Protein AF-A0A9E3SS25-F1 (afdb_monomer)

Solvent-accessible surface area (backbone atoms only — not comparable to full-atom values): 16750 Å² total; per-residue (Å²): 121,70,74,63,55,54,56,52,52,52,53,54,56,59,63,70,69,68,72,78,71,75,71,75,82,68,91,53,94,52,56,46,64,50,51,47,46,52,46,54,42,50,55,50,51,35,28,72,71,69,32,76,93,40,72,59,89,85,60,63,82,73,81,54,66,81,46,94,52,38,34,60,40,51,42,52,39,50,55,48,50,38,25,74,76,64,34,82,92,44,72,65,88,89,60,60,68,86,85,60,91,48,52,68,60,33,44,49,29,42,52,26,41,49,51,56,52,40,45,68,70,35,38,46,99,88,67,55,66,55,74,63,96,79,58,65,81,74,66,66,63,47,72,36,56,71,65,58,49,48,49,54,49,47,35,34,69,75,68,69,45,77,86,80,74,56,84,85,44,81,65,41,59,60,53,44,50,54,52,48,54,53,53,51,32,63,74,71,52,53,66,74,50,91,54,30,50,60,53,36,49,48,45,48,54,51,52,52,50,51,37,27,72,76,64,34,82,92,40,72,59,84,89,57,70,80,70,81,54,67,88,42,92,52,36,68,60,45,46,50,53,34,50,52,43,47,38,30,72,74,66,32,83,92,42,74,66,90,88,58,69,94,62,76,55,95,43,50,46,58,24,30,51,38,54,46,61,63,72,108

Foldseek 3Di:
DVVVVVVVVVVVVVVVVPDPPPDPLQLDPDLLVLLQLLLVLLQVLCCLQVNHPDAAPPQPSDNPSPDPCSLVSLLVRLLSVQCSQQNNPDADPLQDRDDDPDSRVSSLSSLLRSVVSQLSRQQDPVGDRDDPPSNPRDQCLSVEHPVLSVLQSCCCPVVVHHFPQDSPDDVSNLVSVQSSVVSVCVSVVVLPPPCLLVLLLVLLVLLQVVCCVQPNHPDAAPPQPSDNDSPDLCSLVSLLVRLQRSCCVRVNDPDADPPQPSDAHNRSNRSSVNSNVRSD

Sequence (280 aa):
MMKRYFLFLLAILFVLTGVVLAAPLQQIDNLGAFTDTLRADLERLADAAVGPQTRPDGWAGNVDIRSATMASDLWFDNELLANAIFGDGVRPPDWFGITSDRAAIIARNVRHDLELSANRVFTGATGAAFRPDDWGGALRRFQCSRTLQNDIRLADGLFNIPIETLESTLNFCQAVQVELEDKISANLNLDFSPDNPEMTLAVRGDLERLADELLGLNTRPPNYIRNTSIDSVTLGGDILLDLETLANQVFGQNIRPANWIGVISNNGYITWRNLRHDLE

Radius of gyration: 25.97 Å; Cα contacts (8 Å, |Δi|>4): 297; chains: 1; bounding box: 64×34×92 Å

Mean predicted aligned error: 10.24 Å

Secondary structure (DSSP, 8-state):
-HHHHHHHHHHHHHHTT---------SSS-HHHHHHHHHHHHHHHHHHHH-TT---TT------TT-TTHHHHHHHHHHHHHHHHH-TT---TT------S-HHHHHHHHHHHHHHHHHHHSB-TTS-B---TT-----GGGGS-HHHHHHHHHHHHHH-------TT-TTHHHHHHHHHHHHHHHHTTGGG-TTHHHHHHHHHHHHHHHHHHHH-TT---TT------TT-TTHHHHHHHHHHHHHHHHH-TT---TT------SSHHHHHHHHHHHH-

pLDDT: mean 87.71, std 13.71, range [39.41, 98.62]

Structure (mmCIF, N/CA/C/O backbone):
data_AF-A0A9E3SS25-F1
#
_entry.id   AF-A0A9E3SS25-F1
#
loop_
_atom_site.group_PDB
_atom_site.id
_atom_site.type_symbol
_atom_site.label_atom_id
_atom_site.label_alt_id
_atom_site.label_comp_id
_atom_site.label_asym_id
_atom_site.label_entity_id
_atom_site.label_seq_id
_atom_site.pdbx_PDB_ins_code
_atom_site.Cartn_x
_atom_site.Cartn_y
_atom_site.Cartn_z
_atom_site.occupancy
_atom_site.B_iso_or_equiv
_atom_site.auth_seq_id
_atom_site.auth_comp_id
_atom_site.auth_asym_id
_atom_site.auth_atom_id
_atom_site.pdbx_PDB_model_num
ATOM 1 N N . MET A 1 1 ? 37.243 -9.557 56.628 1.00 55.69 1 MET A N 1
ATOM 2 C CA . MET A 1 1 ? 36.089 -10.270 56.026 1.00 55.69 1 MET A CA 1
ATOM 3 C C . MET A 1 1 ? 35.115 -9.363 55.262 1.00 55.69 1 MET A C 1
ATOM 5 O O . MET A 1 1 ? 34.626 -9.809 54.238 1.00 55.69 1 MET A O 1
ATOM 9 N N . MET A 1 2 ? 34.884 -8.098 55.648 1.00 54.53 2 MET A N 1
ATOM 10 C CA . MET A 1 2 ? 33.922 -7.196 54.967 1.00 54.53 2 MET A CA 1
ATOM 11 C C . MET A 1 2 ? 34.234 -6.827 53.498 1.00 54.53 2 MET A C 1
ATOM 13 O O . MET A 1 2 ? 33.313 -6.702 52.700 1.00 54.53 2 MET A O 1
ATOM 17 N N . LYS A 1 3 ? 35.509 -6.716 53.091 1.00 53.00 3 LYS A N 1
ATOM 18 C CA . LYS A 1 3 ? 35.874 -6.316 51.710 1.00 53.00 3 LYS A CA 1
ATOM 19 C C . LYS A 1 3 ? 35.468 -7.321 50.618 1.00 53.00 3 LYS A C 1
ATOM 21 O O . LYS A 1 3 ? 35.291 -6.920 49.475 1.00 53.00 3 LYS A O 1
ATOM 26 N N . ARG A 1 4 ? 35.300 -8.608 50.954 1.00 53.97 4 ARG A N 1
ATOM 27 C CA . ARG A 1 4 ? 34.904 -9.646 49.980 1.00 53.97 4 ARG A CA 1
ATOM 28 C C . ARG A 1 4 ? 33.400 -9.645 49.690 1.00 53.97 4 ARG A C 1
ATOM 30 O O . ARG A 1 4 ? 33.015 -9.929 48.566 1.00 53.97 4 ARG A O 1
ATOM 37 N N . TYR A 1 5 ? 32.574 -9.251 50.660 1.00 58.78 5 TYR A N 1
ATOM 38 C CA . TYR A 1 5 ? 31.122 -9.141 50.476 1.00 58.78 5 TYR A CA 1
ATOM 39 C C . TYR A 1 5 ? 30.723 -7.894 49.680 1.00 58.78 5 TYR A C 1
ATOM 41 O O . TYR A 1 5 ? 29.776 -7.946 48.903 1.00 58.78 5 TYR A O 1
ATOM 49 N N . PHE A 1 6 ? 31.485 -6.801 49.803 1.00 64.62 6 PHE A N 1
ATOM 50 C CA . PHE A 1 6 ? 31.229 -5.575 49.041 1.00 64.62 6 PHE A CA 1
ATOM 51 C C . PHE A 1 6 ? 31.456 -5.765 47.532 1.00 64.62 6 PHE A C 1
ATOM 53 O O . PHE A 1 6 ? 30.631 -5.343 46.731 1.00 64.62 6 PHE A O 1
ATOM 60 N N . LEU A 1 7 ? 32.522 -6.474 47.141 1.00 58.22 7 LEU A N 1
ATOM 61 C CA . LEU A 1 7 ? 32.788 -6.810 45.734 1.00 58.22 7 LEU A CA 1
ATOM 62 C C . LEU A 1 7 ? 31.741 -7.769 45.148 1.00 58.22 7 LEU A C 1
ATOM 64 O O . LEU A 1 7 ? 31.383 -7.638 43.982 1.00 58.22 7 LEU A O 1
ATOM 68 N N . PHE A 1 8 ? 31.210 -8.691 45.957 1.00 61.34 8 PHE A N 1
ATOM 69 C CA . PHE A 1 8 ? 30.159 -9.615 45.521 1.00 61.34 8 PHE A CA 1
ATOM 70 C C . PHE A 1 8 ? 28.808 -8.909 45.319 1.00 61.34 8 PHE A C 1
ATOM 72 O O . PHE A 1 8 ? 28.111 -9.180 44.346 1.00 61.34 8 PHE A O 1
ATOM 79 N N . LEU A 1 9 ? 28.462 -7.951 46.188 1.00 59.53 9 LEU A N 1
ATOM 80 C CA . LEU A 1 9 ? 27.260 -7.121 46.035 1.00 59.53 9 LEU A CA 1
ATOM 81 C C . LEU A 1 9 ? 27.341 -6.189 44.817 1.00 59.53 9 LEU A C 1
ATOM 83 O O . LEU A 1 9 ? 26.343 -6.014 44.125 1.00 59.53 9 LEU A O 1
ATOM 87 N N . LEU A 1 10 ? 28.523 -5.643 44.511 1.00 58.22 10 LEU A N 1
ATOM 88 C CA . LEU A 1 10 ? 28.732 -4.789 43.335 1.00 58.22 10 LEU A CA 1
ATOM 89 C C . LEU A 1 10 ? 28.658 -5.585 42.021 1.00 58.22 10 LEU A C 1
ATOM 91 O O . LEU A 1 10 ? 28.109 -5.093 41.040 1.00 58.22 10 LEU A O 1
ATOM 95 N N . ALA A 1 11 ? 29.134 -6.835 42.022 1.00 59.44 11 ALA A N 1
ATOM 96 C CA . ALA A 1 11 ? 28.998 -7.743 40.883 1.00 59.44 11 ALA A CA 1
ATOM 97 C C . ALA A 1 11 ? 27.533 -8.146 40.631 1.00 59.44 11 ALA A C 1
ATOM 99 O O . ALA A 1 11 ? 27.100 -8.171 39.485 1.00 59.44 11 ALA A O 1
ATOM 100 N N . ILE A 1 12 ? 26.738 -8.388 41.682 1.00 59.09 12 ILE A N 1
ATOM 101 C CA . ILE A 1 12 ? 25.299 -8.680 41.542 1.00 59.09 12 ILE A CA 1
ATOM 102 C C . ILE A 1 12 ? 24.525 -7.440 41.061 1.00 59.09 12 ILE A C 1
ATOM 104 O O . ILE A 1 12 ? 23.629 -7.568 40.229 1.00 59.09 12 ILE A O 1
ATOM 108 N N . LEU A 1 13 ? 24.908 -6.236 41.503 1.00 54.44 13 LEU A N 1
ATOM 109 C CA . LEU A 1 13 ? 24.298 -4.987 41.033 1.00 54.44 13 LEU A CA 1
ATOM 110 C C . LEU A 1 13 ? 24.601 -4.707 39.546 1.00 54.44 13 LEU A C 1
ATOM 112 O O . LEU A 1 13 ? 23.736 -4.193 38.847 1.00 54.44 13 LEU A O 1
ATOM 116 N N . PHE A 1 14 ? 25.783 -5.095 39.047 1.00 54.03 14 PHE A N 1
ATOM 117 C CA . PHE A 1 14 ? 26.145 -4.988 37.624 1.00 54.03 14 PHE A CA 1
ATOM 118 C C . PHE A 1 14 ? 25.515 -6.069 36.733 1.00 54.03 14 PHE A C 1
ATOM 120 O O . PHE A 1 14 ? 25.343 -5.850 35.538 1.00 54.03 14 PHE A O 1
ATOM 127 N N . VAL A 1 15 ? 25.140 -7.225 37.289 1.00 53.69 15 VAL A N 1
ATOM 128 C CA . VAL A 1 15 ? 24.399 -8.261 36.543 1.00 53.69 15 VAL A CA 1
ATOM 129 C C . VAL A 1 15 ? 22.905 -7.914 36.443 1.00 53.69 15 VAL A C 1
ATOM 131 O O . VAL A 1 15 ? 22.248 -8.301 35.480 1.00 53.69 15 VAL A O 1
ATOM 134 N N . LEU A 1 16 ? 22.368 -7.113 37.372 1.00 48.12 16 LEU A N 1
ATOM 135 C CA . LEU A 1 16 ? 20.972 -6.653 37.350 1.00 48.12 16 LEU A CA 1
ATOM 136 C C . LEU A 1 16 ? 20.713 -5.430 36.448 1.00 48.12 16 LEU A C 1
ATOM 138 O O . LEU A 1 16 ? 19.556 -5.124 36.177 1.00 48.12 16 LEU A O 1
ATOM 142 N N . THR A 1 17 ? 21.747 -4.750 35.944 1.00 48.66 17 THR A N 1
ATOM 143 C CA . THR A 1 17 ? 21.606 -3.621 34.998 1.00 48.66 17 THR A CA 1
ATOM 144 C C . THR A 1 17 ? 21.693 -4.033 33.523 1.00 48.66 17 THR A C 1
ATOM 146 O O . THR A 1 17 ? 21.589 -3.184 32.641 1.00 48.66 17 THR A O 1
ATOM 149 N N . GLY A 1 18 ? 21.864 -5.326 33.233 1.00 46.66 18 GLY A N 1
ATOM 150 C CA . GLY A 1 18 ? 22.215 -5.831 31.902 1.00 46.66 18 GLY A CA 1
ATOM 151 C C . GLY A 1 18 ? 21.080 -6.412 31.059 1.00 46.66 18 GLY A C 1
ATOM 152 O O . GLY A 1 18 ? 21.371 -7.091 30.080 1.00 46.66 18 GLY A O 1
ATOM 153 N N . VAL A 1 19 ? 19.809 -6.188 31.404 1.00 42.97 19 VAL A N 1
ATOM 154 C CA . VAL A 1 19 ? 18.694 -6.572 30.524 1.00 42.97 19 VAL A CA 1
ATOM 155 C C . VAL A 1 19 ? 17.834 -5.350 30.232 1.00 42.97 19 VAL A C 1
ATOM 157 O O . VAL A 1 19 ? 16.700 -5.226 30.685 1.00 42.97 19 VAL A O 1
ATOM 160 N N . VAL A 1 20 ? 18.377 -4.433 29.430 1.00 39.41 20 VAL A N 1
ATOM 161 C CA . VAL A 1 20 ? 17.520 -3.621 28.563 1.00 39.41 20 VAL A CA 1
ATOM 162 C C . VAL A 1 20 ? 16.956 -4.608 27.545 1.00 39.41 20 VAL A C 1
ATOM 164 O O . VAL A 1 20 ? 17.557 -4.852 26.502 1.00 39.41 20 VAL A O 1
ATOM 167 N N . LEU A 1 21 ? 15.839 -5.261 27.883 1.00 40.31 21 LEU A N 1
ATOM 168 C CA . LEU A 1 21 ? 14.988 -5.851 26.858 1.00 40.31 21 LEU A CA 1
ATOM 169 C C . LEU A 1 21 ? 14.632 -4.674 25.959 1.00 40.31 21 LEU A C 1
ATOM 171 O O . LEU A 1 21 ? 13.907 -3.780 26.398 1.00 40.31 21 LEU A O 1
ATOM 175 N N . ALA A 1 22 ? 15.216 -4.622 24.761 1.00 41.25 22 ALA A N 1
ATOM 176 C CA . ALA A 1 22 ? 14.786 -3.686 23.740 1.00 41.25 22 ALA A CA 1
ATOM 177 C C . ALA A 1 22 ? 13.262 -3.794 23.692 1.00 41.25 22 ALA A C 1
ATOM 179 O O . ALA A 1 22 ? 12.727 -4.882 23.446 1.00 41.25 22 ALA A O 1
ATOM 180 N N . ALA A 1 23 ? 12.572 -2.710 24.059 1.00 43.00 23 ALA A N 1
ATOM 181 C CA . ALA A 1 23 ? 11.125 -2.686 23.994 1.00 43.00 23 ALA A CA 1
ATOM 182 C C . ALA A 1 23 ? 10.746 -3.143 22.579 1.00 43.00 23 ALA A C 1
ATOM 184 O O . ALA A 1 23 ? 11.407 -2.721 21.621 1.00 43.00 23 ALA A O 1
ATOM 185 N N . PRO A 1 24 ? 9.763 -4.048 22.430 1.00 53.06 24 PRO A N 1
ATOM 186 C CA . PRO A 1 24 ? 9.367 -4.495 21.111 1.00 53.06 24 PRO A CA 1
ATOM 187 C C . PRO A 1 24 ? 9.062 -3.252 20.289 1.00 53.06 24 PRO A C 1
ATOM 189 O O . PRO A 1 24 ? 8.337 -2.373 20.751 1.00 53.06 24 PRO A O 1
ATOM 192 N N . LEU A 1 25 ? 9.668 -3.180 19.109 1.00 52.72 25 LEU A N 1
ATOM 193 C CA . LEU A 1 25 ? 9.533 -2.087 18.163 1.00 52.72 25 LEU A CA 1
ATOM 194 C C . LEU A 1 25 ? 8.040 -1.775 17.931 1.00 52.72 25 LEU A C 1
ATOM 196 O O . LEU A 1 25 ? 7.389 -2.386 17.084 1.00 52.72 25 LEU A O 1
ATOM 200 N N . GLN A 1 26 ? 7.474 -0.830 18.693 1.00 58.78 26 GLN A N 1
ATOM 201 C CA . GLN A 1 26 ? 6.069 -0.436 18.578 1.00 58.78 26 GLN A CA 1
ATOM 202 C C . GLN A 1 26 ? 5.869 0.242 17.225 1.00 58.78 26 GLN A C 1
ATOM 204 O O . GLN A 1 26 ? 6.629 1.129 16.855 1.00 58.78 26 GLN A O 1
ATOM 209 N N . GLN A 1 27 ? 4.904 -0.237 16.443 1.00 63.91 27 GLN A N 1
ATOM 210 C CA . GLN A 1 27 ? 4.586 0.321 15.122 1.00 63.91 27 GLN A CA 1
ATOM 211 C C . GLN A 1 27 ? 3.614 1.508 15.203 1.00 63.91 27 GLN A C 1
ATOM 213 O O . GLN A 1 27 ? 3.460 2.267 14.246 1.00 63.91 27 GLN A O 1
ATOM 218 N N . ILE A 1 28 ? 2.955 1.642 16.353 1.00 77.38 28 ILE A N 1
ATOM 219 C CA . ILE A 1 28 ? 2.005 2.692 16.692 1.00 77.38 28 ILE A CA 1
ATOM 220 C C . ILE A 1 28 ? 2.462 3.263 18.035 1.00 77.38 28 ILE A C 1
ATOM 222 O O . ILE A 1 28 ? 2.453 2.539 19.031 1.00 77.38 28 ILE A O 1
ATOM 226 N N . ASP A 1 29 ? 2.856 4.535 18.048 1.00 77.56 29 ASP A N 1
ATOM 227 C CA . ASP A 1 29 ? 3.454 5.183 19.226 1.00 77.56 29 ASP A CA 1
ATOM 228 C C . ASP A 1 29 ? 2.448 5.340 20.374 1.00 77.56 29 ASP A C 1
ATOM 230 O O . ASP A 1 29 ? 2.774 5.142 21.541 1.00 77.56 29 ASP A O 1
ATOM 234 N N . ASN A 1 30 ? 1.191 5.650 20.041 1.00 89.06 30 ASN A N 1
ATOM 235 C CA . ASN A 1 30 ? 0.088 5.724 20.993 1.00 89.06 30 ASN A CA 1
ATOM 236 C C . ASN A 1 30 ? -1.079 4.864 20.503 1.00 89.06 30 ASN A C 1
ATOM 238 O O . ASN A 1 30 ? -1.954 5.335 19.776 1.00 89.06 30 ASN A O 1
ATOM 242 N N . LEU A 1 31 ? -1.077 3.588 20.905 1.00 90.56 31 LEU A N 1
ATOM 243 C CA . LEU A 1 31 ? -2.102 2.632 20.485 1.00 90.56 31 LEU A CA 1
ATOM 244 C C . LEU A 1 31 ? -3.515 3.090 20.859 1.00 90.56 31 LEU A C 1
ATOM 246 O O . LEU A 1 31 ? -4.410 2.950 20.039 1.00 90.56 31 LEU A O 1
ATOM 250 N N . GLY A 1 32 ? -3.705 3.667 22.050 1.00 92.38 32 GLY A N 1
ATOM 251 C CA . GLY A 1 32 ? -5.025 4.099 22.513 1.00 92.38 32 GLY A CA 1
ATOM 252 C C . GLY A 1 32 ? -5.608 5.220 21.655 1.00 92.38 32 GLY A C 1
ATOM 253 O O . GLY A 1 32 ? -6.741 5.107 21.198 1.00 92.38 32 GLY A O 1
ATOM 254 N N . ALA A 1 33 ? -4.819 6.263 21.374 1.00 92.00 33 ALA A N 1
ATOM 255 C CA . ALA A 1 33 ? -5.247 7.345 20.483 1.00 92.00 33 ALA A CA 1
ATOM 256 C C . ALA A 1 33 ? -5.476 6.844 19.048 1.00 92.00 33 ALA A C 1
ATOM 258 O O . ALA A 1 33 ? -6.423 7.255 18.388 1.00 92.00 33 ALA A O 1
ATOM 259 N N . PHE A 1 34 ? -4.639 5.917 18.576 1.00 94.31 34 PHE A N 1
ATOM 260 C CA . PHE A 1 34 ? -4.805 5.324 17.253 1.00 94.31 34 PHE A CA 1
ATOM 261 C C . PHE A 1 34 ? -6.097 4.506 17.140 1.00 94.31 34 PHE A C 1
ATOM 263 O O . PHE A 1 34 ? -6.817 4.647 16.156 1.00 94.31 34 PHE A O 1
ATOM 270 N N . THR A 1 35 ? -6.417 3.666 18.132 1.00 95.44 35 THR A N 1
ATOM 271 C CA . THR A 1 35 ? -7.658 2.877 18.117 1.00 95.44 35 THR A CA 1
ATOM 272 C C . THR A 1 35 ? -8.900 3.738 18.323 1.00 95.44 35 THR A C 1
ATOM 274 O O . THR A 1 35 ? -9.949 3.382 17.799 1.00 95.44 35 THR A O 1
ATOM 277 N N . ASP A 1 36 ? -8.790 4.863 19.036 1.00 95.44 36 ASP A N 1
ATOM 278 C CA . ASP A 1 36 ? -9.873 5.846 19.180 1.00 95.44 36 ASP A CA 1
ATOM 279 C C . ASP A 1 36 ? -10.232 6.494 17.835 1.00 95.44 36 ASP A C 1
ATOM 281 O O . ASP A 1 36 ? -11.371 6.398 17.378 1.00 95.44 36 ASP A O 1
ATOM 285 N N . THR A 1 37 ? -9.236 7.044 17.127 1.00 95.75 37 THR A N 1
ATOM 286 C CA . THR A 1 37 ? -9.433 7.592 15.775 1.00 95.75 37 THR A CA 1
ATOM 287 C C . THR A 1 37 ? -9.960 6.529 14.813 1.00 95.75 37 THR A C 1
ATOM 289 O O . THR A 1 37 ? -10.886 6.781 14.045 1.00 95.75 37 THR A O 1
ATOM 292 N N . LEU A 1 38 ? -9.408 5.313 14.878 1.00 96.69 38 LEU A N 1
ATOM 293 C CA . LEU A 1 38 ? -9.838 4.202 14.035 1.00 96.69 38 LEU A CA 1
ATOM 294 C C . LEU A 1 38 ? -11.298 3.805 14.297 1.00 96.69 38 LEU A C 1
ATOM 296 O O . LEU A 1 38 ? -12.027 3.520 13.350 1.00 96.69 38 LEU A O 1
ATOM 300 N N . ARG A 1 39 ? -11.739 3.818 15.561 1.00 97.81 39 ARG A N 1
ATOM 301 C CA . ARG A 1 39 ? -13.141 3.593 15.925 1.00 97.81 39 ARG A CA 1
ATOM 302 C C . ARG A 1 39 ? -14.031 4.688 15.353 1.00 97.81 39 ARG A C 1
ATOM 304 O O . ARG A 1 39 ? -15.033 4.365 14.727 1.00 97.81 39 ARG A O 1
ATOM 311 N N . ALA A 1 40 ? -13.664 5.956 15.521 1.00 97.50 40 ALA A N 1
ATOM 312 C CA . ALA A 1 40 ? -14.444 7.071 14.989 1.00 97.50 40 ALA A CA 1
ATOM 313 C C . ALA A 1 40 ? -14.622 6.979 13.461 1.00 97.50 40 ALA A C 1
ATOM 315 O O . ALA A 1 40 ? -15.734 7.138 12.955 1.00 97.50 40 ALA A O 1
ATOM 316 N N . ASP A 1 41 ? -13.556 6.651 12.731 1.00 97.94 41 ASP A N 1
ATOM 317 C CA . ASP A 1 41 ? -13.617 6.450 11.281 1.00 97.94 41 ASP A CA 1
ATOM 318 C C . ASP A 1 41 ? -14.467 5.230 10.893 1.00 97.94 41 ASP A C 1
ATOM 320 O O . ASP A 1 41 ? -15.233 5.295 9.932 1.00 97.94 41 ASP A O 1
ATOM 324 N N . LEU A 1 42 ? -14.377 4.127 11.646 1.00 97.94 42 LEU A N 1
ATOM 325 C CA . LEU A 1 42 ? -15.177 2.924 11.408 1.00 97.94 42 LEU A CA 1
ATOM 326 C C . LEU A 1 42 ? -16.677 3.201 11.580 1.00 97.94 42 LEU A C 1
ATOM 328 O O . LEU A 1 42 ? -17.475 2.808 10.731 1.00 97.94 42 LEU A O 1
ATOM 332 N N . GLU A 1 43 ? -17.057 3.921 12.638 1.00 97.62 43 GLU A N 1
ATOM 333 C CA . GLU A 1 43 ? -18.448 4.316 12.885 1.00 97.62 43 GLU A CA 1
ATOM 334 C C . GLU A 1 43 ? -18.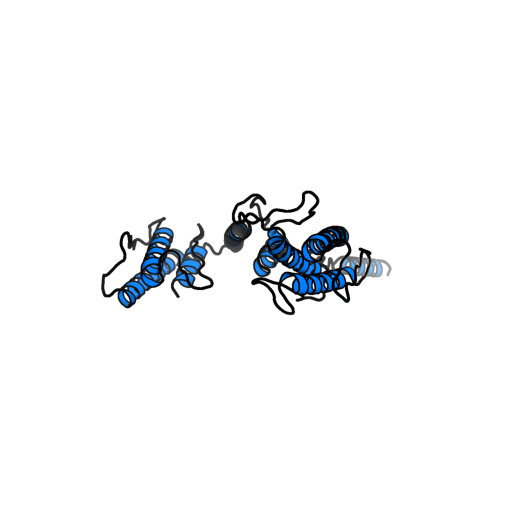987 5.228 11.772 1.00 97.62 43 GLU A C 1
ATOM 336 O O . GLU A 1 43 ? -20.123 5.062 11.328 1.00 97.62 43 GLU A O 1
ATOM 341 N N . ARG A 1 44 ? -18.163 6.147 11.255 1.00 96.25 44 ARG A N 1
ATOM 342 C CA . ARG A 1 44 ? -18.552 7.018 10.135 1.00 96.25 44 ARG A CA 1
ATOM 343 C C . ARG A 1 44 ? -18.683 6.279 8.823 1.00 96.25 44 ARG A C 1
ATOM 345 O O . ARG A 1 44 ? -19.607 6.548 8.057 1.00 96.25 44 ARG A O 1
ATOM 352 N N . LEU A 1 45 ? -17.766 5.355 8.548 1.00 97.06 45 LEU A N 1
ATOM 353 C CA . LEU A 1 45 ? -17.886 4.518 7.367 1.00 97.06 45 LEU A CA 1
ATOM 354 C C . LEU A 1 45 ? -19.146 3.653 7.453 1.00 97.06 45 LEU A C 1
ATOM 356 O O . LEU A 1 45 ? -19.841 3.511 6.451 1.00 97.06 45 LEU A O 1
ATOM 360 N N . ALA A 1 46 ? -19.474 3.132 8.639 1.00 97.88 46 ALA A N 1
ATOM 361 C CA . ALA A 1 46 ? -20.717 2.407 8.865 1.00 97.88 46 ALA A CA 1
ATOM 362 C C . ALA A 1 46 ? -21.945 3.292 8.600 1.00 97.88 46 ALA A C 1
ATOM 364 O O . ALA A 1 46 ? -22.819 2.892 7.833 1.00 97.88 46 ALA A O 1
ATOM 365 N N . ASP A 1 47 ? -21.980 4.517 9.134 1.00 97.00 47 ASP A N 1
ATOM 366 C CA . ASP A 1 47 ? -23.074 5.462 8.872 1.00 97.00 47 ASP A CA 1
ATOM 367 C C . ASP A 1 47 ? -23.247 5.756 7.372 1.00 97.00 47 ASP A C 1
ATOM 369 O O . ASP A 1 47 ? -24.375 5.841 6.881 1.00 97.00 47 ASP A O 1
ATOM 373 N N . ALA A 1 48 ? -22.143 5.872 6.631 1.00 95.50 48 ALA A N 1
ATOM 374 C CA . ALA A 1 48 ? -22.168 6.095 5.189 1.00 95.50 48 ALA A CA 1
ATOM 375 C C . ALA A 1 48 ? -22.586 4.852 4.383 1.00 95.50 48 ALA A C 1
ATOM 377 O O . ALA A 1 48 ? -23.262 4.985 3.364 1.00 95.50 48 ALA A O 1
ATOM 378 N N . ALA A 1 49 ? -22.179 3.655 4.811 1.00 96.00 49 ALA A N 1
ATOM 379 C CA . ALA A 1 49 ? -22.378 2.417 4.062 1.00 96.00 49 ALA A CA 1
ATOM 380 C C . ALA A 1 49 ? -23.743 1.763 4.309 1.00 96.00 49 ALA A C 1
ATOM 382 O O . ALA A 1 49 ? -24.381 1.302 3.365 1.00 96.00 49 ALA A O 1
ATOM 383 N N . VAL A 1 50 ? -24.184 1.700 5.569 1.00 97.25 50 VAL A N 1
ATOM 384 C CA . VAL A 1 50 ? -25.412 0.989 5.975 1.00 97.25 50 VAL A CA 1
ATOM 385 C C . VAL A 1 50 ? -26.477 1.906 6.576 1.00 97.25 50 VAL A C 1
ATOM 387 O O . VAL A 1 50 ? -27.592 1.462 6.841 1.00 97.25 50 VAL A O 1
ATOM 390 N N . GLY A 1 51 ? -26.164 3.191 6.736 1.00 96.88 51 GLY A N 1
ATOM 391 C CA . GLY A 1 51 ? -27.083 4.222 7.198 1.00 96.88 51 GLY A CA 1
ATOM 392 C C . GLY A 1 51 ? -26.798 4.694 8.629 1.00 96.88 51 GLY A C 1
ATOM 393 O O . GLY A 1 51 ? -26.216 3.956 9.432 1.00 96.88 51 GLY A O 1
ATOM 394 N N . PRO A 1 52 ? -27.232 5.919 8.984 1.00 96.00 52 PRO A N 1
ATOM 395 C CA . PRO A 1 52 ? -26.952 6.507 10.289 1.00 96.00 52 PRO A CA 1
ATOM 396 C C . PRO A 1 52 ? -27.457 5.631 11.432 1.00 96.00 52 PRO A C 1
ATOM 398 O O . PRO A 1 52 ? -28.605 5.182 11.409 1.00 96.00 52 PRO A O 1
ATOM 401 N N . GLN A 1 53 ? -26.602 5.403 12.432 1.00 91.12 53 GLN A N 1
ATOM 402 C CA . GLN A 1 53 ? -26.912 4.598 13.625 1.00 91.12 53 GLN A CA 1
ATOM 403 C C . GLN A 1 53 ? -27.377 3.162 13.328 1.00 91.12 53 GLN A C 1
ATOM 405 O O . GLN A 1 53 ? -27.891 2.478 14.212 1.00 91.12 53 GLN A O 1
ATOM 410 N N . THR A 1 54 ? -27.194 2.693 12.096 1.00 96.00 54 THR A N 1
ATOM 411 C CA . THR A 1 54 ? -27.475 1.317 11.702 1.00 96.00 54 THR A CA 1
ATOM 412 C C . THR A 1 54 ? -26.164 0.557 11.725 1.00 96.00 54 THR A C 1
ATOM 414 O O . THR A 1 54 ? -25.162 1.025 11.188 1.00 96.00 54 THR A O 1
ATOM 417 N N . ARG A 1 55 ? -26.136 -0.599 12.384 1.00 97.62 55 ARG A N 1
ATOM 418 C CA . ARG A 1 55 ? -24.943 -1.442 12.465 1.00 97.62 55 ARG A CA 1
ATOM 419 C C . ARG A 1 55 ? -25.288 -2.867 12.053 1.00 97.62 55 ARG A C 1
ATOM 421 O O . ARG A 1 55 ? -26.416 -3.292 12.303 1.00 97.62 55 ARG A O 1
ATOM 428 N N . PRO A 1 56 ? -24.350 -3.588 11.420 1.00 97.38 56 PRO A N 1
ATOM 429 C CA . PRO A 1 56 ? -24.510 -5.014 11.178 1.00 97.38 56 PRO A CA 1
ATOM 430 C C . PRO A 1 56 ? -24.804 -5.794 12.466 1.00 97.38 56 PRO A C 1
ATOM 432 O O . PRO A 1 56 ? -24.352 -5.422 13.552 1.00 97.38 56 PRO A O 1
ATOM 435 N N . ASP A 1 57 ? -25.520 -6.907 12.336 1.00 96.69 57 ASP A N 1
ATOM 436 C CA . ASP A 1 57 ? -25.797 -7.796 13.463 1.00 96.69 57 ASP A CA 1
ATOM 437 C C . ASP A 1 57 ? -24.494 -8.292 14.106 1.00 96.69 57 ASP A C 1
ATOM 439 O O . ASP A 1 57 ? -23.562 -8.722 13.427 1.00 96.69 57 ASP A O 1
ATOM 443 N N . GLY A 1 58 ? -24.441 -8.249 15.439 1.00 96.38 58 GLY A N 1
ATOM 444 C CA . GLY A 1 58 ? -23.261 -8.651 16.207 1.00 96.38 58 GLY A CA 1
ATOM 445 C C . GLY A 1 58 ? -22.213 -7.555 16.408 1.00 96.38 58 GLY A C 1
ATOM 446 O O . GLY A 1 58 ? -21.196 -7.843 17.031 1.00 96.38 58 GLY A O 1
ATOM 447 N N . TRP A 1 59 ? -22.454 -6.321 15.947 1.00 98.12 59 TRP A N 1
ATOM 448 C CA . TRP A 1 59 ? -21.557 -5.183 16.185 1.00 98.12 59 TRP A CA 1
ATOM 449 C C . TRP A 1 59 ? -21.205 -5.027 17.667 1.00 98.12 59 TRP A C 1
ATOM 451 O O . TRP A 1 59 ? -22.085 -4.844 18.512 1.00 98.12 59 TRP A O 1
ATOM 461 N N . ALA A 1 60 ? -19.914 -5.076 17.981 1.00 97.75 60 ALA A N 1
ATOM 462 C CA . ALA A 1 60 ? -19.408 -4.937 19.336 1.00 97.75 60 ALA A CA 1
ATOM 463 C C . ALA A 1 60 ? -19.499 -3.483 19.814 1.00 97.75 60 ALA A C 1
ATOM 465 O O . ALA A 1 60 ? -19.878 -3.235 20.959 1.00 97.75 60 ALA A O 1
ATOM 466 N N . GLY A 1 61 ? -19.154 -2.517 18.951 1.00 96.19 61 GLY A N 1
ATOM 467 C CA . GLY A 1 61 ? -19.271 -1.087 19.263 1.00 96.19 61 GLY A CA 1
ATOM 468 C C . GLY A 1 61 ? -18.417 -0.651 20.455 1.00 96.19 61 GLY A C 1
ATOM 469 O O . GLY A 1 61 ? -18.800 0.245 21.208 1.00 96.19 61 GLY A O 1
ATOM 470 N N . ASN A 1 62 ? -17.276 -1.310 20.667 1.00 96.94 62 ASN A N 1
ATOM 471 C CA . ASN A 1 62 ? -16.404 -1.013 21.795 1.00 96.94 62 ASN A CA 1
ATOM 472 C C . ASN A 1 62 ? -15.730 0.361 21.622 1.00 96.94 62 ASN A C 1
ATOM 474 O O . ASN A 1 62 ? -15.020 0.602 20.641 1.00 96.94 62 ASN A O 1
ATOM 478 N N . VAL A 1 63 ? -15.954 1.241 22.600 1.00 95.56 63 VAL A N 1
ATOM 479 C CA . VAL A 1 63 ? -15.404 2.605 22.682 1.00 95.56 63 VAL A CA 1
ATOM 480 C C . VAL A 1 63 ? -14.443 2.792 23.863 1.00 95.56 63 VAL A C 1
ATOM 482 O O . VAL A 1 63 ? -13.912 3.882 24.063 1.00 95.56 63 VAL A O 1
ATOM 485 N N . ASP A 1 64 ? -14.206 1.754 24.671 1.00 95.88 64 ASP A N 1
ATOM 486 C CA . ASP A 1 64 ? -13.242 1.816 25.769 1.00 95.88 64 ASP A CA 1
ATOM 487 C C . ASP A 1 64 ? -11.831 1.514 25.253 1.00 95.88 64 ASP A C 1
ATOM 489 O O . ASP A 1 64 ? -11.427 0.358 25.107 1.00 95.88 64 ASP A O 1
ATOM 493 N N . ILE A 1 65 ? -11.041 2.571 25.046 1.00 91.88 65 ILE A N 1
ATOM 494 C CA . ILE A 1 65 ? -9.640 2.484 24.602 1.00 91.88 65 ILE A CA 1
ATOM 495 C C . ILE A 1 65 ? -8.733 1.693 25.560 1.00 91.88 65 ILE A C 1
ATOM 497 O O . ILE A 1 65 ? -7.606 1.354 25.198 1.00 91.88 65 ILE A O 1
ATOM 501 N N . ARG A 1 66 ? -9.180 1.431 26.797 1.00 92.25 66 ARG A N 1
ATOM 502 C CA . ARG A 1 66 ? -8.452 0.626 27.789 1.00 92.25 66 ARG A CA 1
ATOM 503 C C . ARG A 1 66 ? -8.897 -0.832 27.805 1.00 92.25 66 ARG A C 1
ATOM 505 O O . ARG A 1 66 ? -8.279 -1.631 28.511 1.00 92.25 66 ARG A O 1
ATOM 512 N N . SER A 1 67 ? -9.937 -1.187 27.053 1.00 94.62 67 SER A N 1
ATOM 513 C CA . SER A 1 67 ? -10.408 -2.562 26.972 1.00 94.62 67 SER A CA 1
ATOM 514 C C . SER A 1 67 ? -9.339 -3.461 26.355 1.00 94.62 67 SER A C 1
ATOM 516 O O . SER A 1 67 ? -8.767 -3.162 25.304 1.00 94.62 67 SER A O 1
ATOM 518 N N . ALA A 1 68 ? -9.121 -4.621 26.977 1.00 92.06 68 ALA A N 1
ATOM 519 C CA . ALA A 1 68 ? -8.232 -5.652 26.449 1.00 92.06 68 ALA A CA 1
ATOM 520 C C . ALA A 1 68 ? -8.691 -6.185 25.078 1.00 92.06 68 ALA A C 1
ATOM 522 O O . ALA A 1 68 ? -7.870 -6.705 24.325 1.00 92.06 68 ALA A O 1
ATOM 523 N N . THR A 1 69 ? -9.978 -6.039 24.746 1.00 95.25 69 THR A N 1
ATOM 524 C CA . THR A 1 69 ? -10.574 -6.499 23.484 1.00 95.25 69 THR A CA 1
ATOM 525 C C . THR A 1 69 ? -10.705 -5.394 22.437 1.00 95.25 69 THR A C 1
ATOM 527 O O . THR A 1 69 ? -11.136 -5.676 21.327 1.00 95.25 69 THR A O 1
ATOM 530 N N . MET A 1 70 ? -10.293 -4.150 22.719 1.00 95.75 70 MET A N 1
ATOM 531 C CA . MET A 1 70 ? -10.518 -3.009 21.813 1.00 95.75 70 MET A CA 1
ATOM 532 C C . MET A 1 70 ? -10.067 -3.286 20.368 1.00 95.75 70 MET A C 1
ATOM 534 O O . MET A 1 70 ? -10.803 -3.033 19.417 1.00 95.75 70 MET A O 1
ATOM 538 N N . ALA A 1 71 ? -8.870 -3.853 20.189 1.00 94.81 71 ALA A N 1
ATOM 539 C CA . ALA A 1 71 ? -8.346 -4.160 18.860 1.00 94.81 71 ALA A CA 1
ATOM 540 C C . ALA A 1 71 ? -9.077 -5.332 18.178 1.00 94.81 71 ALA A C 1
ATOM 542 O O . ALA A 1 71 ? -9.317 -5.270 16.974 1.00 94.81 71 ALA A O 1
ATOM 543 N N . SER A 1 72 ? -9.437 -6.387 18.919 1.00 95.88 72 SER A N 1
ATOM 544 C CA . SER A 1 72 ? -10.187 -7.519 18.356 1.00 95.88 72 SER A CA 1
ATOM 545 C C . SER A 1 72 ? -11.612 -7.125 17.982 1.00 95.88 72 SER A C 1
ATOM 547 O O . SER A 1 72 ? -12.091 -7.545 16.935 1.00 95.88 72 SER A O 1
ATOM 549 N N . ASP A 1 73 ? -12.253 -6.279 18.788 1.00 97.75 73 ASP A N 1
ATOM 550 C CA . ASP A 1 73 ? -13.606 -5.777 18.540 1.00 97.75 73 ASP A CA 1
ATOM 551 C C . ASP A 1 73 ? -13.617 -4.844 17.322 1.00 97.75 73 ASP A C 1
ATOM 553 O O . ASP A 1 73 ? -14.500 -4.941 16.480 1.00 97.75 73 ASP A O 1
ATOM 557 N N . LEU A 1 74 ? -12.594 -3.989 17.170 1.00 97.50 74 LEU A N 1
ATOM 558 C CA . LEU A 1 74 ? -12.385 -3.188 15.957 1.00 97.50 74 LEU A CA 1
ATOM 559 C C . LEU A 1 74 ? -12.241 -4.050 14.704 1.00 97.50 74 LEU A C 1
ATOM 561 O O . LEU A 1 74 ? -12.830 -3.735 13.674 1.00 97.50 74 LEU A O 1
ATOM 565 N N . TRP A 1 75 ? -11.449 -5.121 14.777 1.00 97.88 75 TRP A N 1
ATOM 566 C CA . TRP A 1 75 ? -11.311 -6.043 13.654 1.00 97.88 75 TRP A CA 1
ATOM 567 C C . TRP A 1 75 ? -12.633 -6.731 13.326 1.00 97.88 75 TRP A C 1
ATOM 569 O O . TRP A 1 75 ? -13.026 -6.753 12.164 1.00 97.88 75 TRP A O 1
ATOM 579 N N . PHE A 1 76 ? -13.327 -7.245 14.338 1.00 97.94 76 PHE A N 1
ATOM 580 C CA . PHE A 1 76 ? -14.593 -7.937 14.150 1.00 97.94 76 PHE A CA 1
ATOM 581 C C . PHE A 1 76 ? -15.646 -7.026 13.509 1.00 97.94 76 PHE A C 1
ATOM 583 O O . PHE A 1 76 ? -16.242 -7.383 12.495 1.00 97.94 76 PHE A O 1
ATOM 590 N N . ASP A 1 77 ? -15.800 -5.812 14.035 1.00 98.62 77 ASP A N 1
ATOM 591 C CA . ASP A 1 77 ? -16.702 -4.802 13.484 1.00 98.62 77 ASP A CA 1
ATOM 592 C C . ASP A 1 77 ? -16.310 -4.418 12.046 1.00 98.62 77 ASP A C 1
ATOM 594 O O . ASP A 1 77 ? -17.166 -4.318 11.167 1.00 98.62 77 ASP A O 1
ATOM 598 N N . ASN A 1 78 ? -15.013 -4.281 11.753 1.00 98.38 78 ASN A N 1
ATOM 599 C CA . ASN A 1 78 ? -14.535 -4.018 10.395 1.00 98.38 78 ASN A CA 1
ATOM 600 C C . ASN A 1 78 ? -14.862 -5.164 9.418 1.00 98.38 78 ASN A C 1
ATOM 602 O O . ASN A 1 78 ? -15.249 -4.899 8.283 1.00 98.38 78 ASN A O 1
ATOM 606 N N . GLU A 1 79 ? -14.766 -6.428 9.839 1.00 98.25 79 GLU A N 1
ATOM 607 C CA . GLU A 1 79 ? -15.167 -7.578 9.012 1.00 98.25 79 GLU A CA 1
ATOM 608 C C . GLU A 1 79 ? -16.682 -7.622 8.765 1.00 98.25 79 GLU A C 1
ATOM 610 O O . GLU A 1 79 ? -17.120 -7.932 7.653 1.00 98.25 79 GLU A O 1
ATOM 615 N N . LEU A 1 80 ? -17.491 -7.287 9.775 1.00 98.38 80 LEU A N 1
ATOM 616 C CA . LEU A 1 80 ? -18.943 -7.175 9.624 1.00 98.38 80 LEU A CA 1
ATOM 617 C C . LEU A 1 80 ? -19.321 -6.048 8.657 1.00 98.38 80 LEU A C 1
ATOM 619 O O . LEU A 1 80 ? -20.180 -6.229 7.793 1.00 98.38 80 LEU A O 1
ATOM 623 N N . LEU A 1 81 ? -18.657 -4.896 8.760 1.00 98.31 81 LEU A N 1
ATOM 624 C CA . LEU A 1 81 ? -18.865 -3.789 7.832 1.00 98.31 81 LEU A CA 1
ATOM 625 C C . LEU A 1 81 ? -18.411 -4.151 6.412 1.00 98.31 81 LEU A C 1
ATOM 627 O O . LEU A 1 81 ? -19.093 -3.820 5.444 1.00 98.31 81 LEU A O 1
ATOM 631 N N . ALA A 1 82 ? -17.302 -4.880 6.275 1.00 98.25 82 ALA A N 1
ATOM 632 C CA . ALA A 1 82 ? -16.826 -5.367 4.986 1.00 98.25 82 ALA A CA 1
ATOM 633 C C . ALA A 1 82 ? -17.848 -6.291 4.309 1.00 98.25 82 ALA A C 1
ATOM 635 O O . ALA A 1 82 ? -18.070 -6.160 3.106 1.00 98.25 82 ALA A O 1
ATOM 636 N N . ASN A 1 83 ? -18.523 -7.166 5.065 1.00 98.12 83 ASN A N 1
ATOM 637 C CA . ASN A 1 83 ? -19.624 -7.975 4.531 1.00 98.12 83 ASN A CA 1
ATOM 638 C C . ASN A 1 83 ? -20.755 -7.099 3.975 1.00 98.12 83 ASN A C 1
ATOM 640 O O . ASN A 1 83 ? -21.262 -7.368 2.889 1.00 98.12 83 ASN A O 1
ATOM 644 N N . ALA A 1 84 ? -21.106 -6.012 4.665 1.00 97.38 84 ALA A N 1
ATOM 645 C CA . ALA A 1 84 ? -22.134 -5.091 4.188 1.00 97.38 84 ALA A CA 1
ATOM 646 C C . ALA A 1 84 ? -21.706 -4.292 2.937 1.00 97.38 84 ALA A C 1
ATOM 648 O O . ALA A 1 84 ? -22.538 -4.008 2.078 1.00 97.38 84 ALA A O 1
ATOM 649 N N . ILE A 1 85 ? -20.421 -3.939 2.812 1.00 96.94 85 ILE A N 1
ATOM 650 C CA . ILE A 1 85 ? -19.891 -3.134 1.693 1.00 96.94 85 ILE A CA 1
ATOM 651 C C . ILE A 1 85 ? -19.616 -3.982 0.441 1.00 96.94 85 ILE A C 1
ATOM 653 O O . ILE A 1 85 ? -19.893 -3.545 -0.680 1.00 96.94 85 ILE A O 1
ATOM 657 N N . PHE A 1 86 ? -19.027 -5.167 0.612 1.00 96.81 86 PHE A N 1
ATOM 658 C CA . PHE A 1 86 ? -18.520 -6.000 -0.485 1.00 96.81 86 PHE A CA 1
ATOM 659 C C . PHE A 1 86 ? -19.343 -7.272 -0.730 1.00 96.81 86 PHE A C 1
ATOM 661 O O . PHE A 1 86 ? -19.241 -7.854 -1.811 1.00 96.81 86 PHE A O 1
ATOM 668 N N . GLY A 1 87 ? -20.161 -7.689 0.237 1.00 97.31 87 GLY A N 1
ATOM 669 C CA . GLY A 1 87 ? -20.863 -8.971 0.259 1.00 97.31 87 GLY A CA 1
ATOM 670 C C . GLY A 1 87 ? -20.248 -9.963 1.253 1.00 97.31 87 GLY A C 1
ATOM 671 O O . GLY A 1 87 ? -19.067 -9.884 1.601 1.00 97.31 87 GLY A O 1
ATOM 672 N N . ASP A 1 88 ? -21.058 -10.920 1.706 1.00 96.81 88 ASP A N 1
ATOM 673 C CA . ASP A 1 88 ? -20.665 -11.899 2.723 1.00 96.81 88 ASP A CA 1
ATOM 674 C C . ASP A 1 88 ? -19.443 -12.721 2.299 1.00 96.81 88 ASP A C 1
ATOM 676 O O . ASP A 1 88 ? -19.450 -13.408 1.277 1.00 96.81 88 ASP A O 1
ATOM 680 N N . GLY A 1 89 ? -18.374 -12.646 3.099 1.00 94.12 89 GLY A N 1
ATOM 681 C CA . GLY A 1 89 ? -17.116 -13.355 2.842 1.00 94.12 89 GLY A CA 1
ATOM 682 C C . GLY A 1 89 ? -16.328 -12.850 1.626 1.00 94.12 89 GLY A C 1
ATOM 683 O O . GLY A 1 89 ? -15.286 -13.417 1.300 1.00 94.12 89 GLY A O 1
ATOM 684 N N . VAL A 1 90 ? -16.790 -11.787 0.963 1.00 96.94 90 VAL A N 1
ATOM 685 C CA . VAL A 1 90 ? -16.100 -11.171 -0.173 1.00 96.94 90 VAL A CA 1
ATOM 686 C C . VAL A 1 90 ? -15.159 -10.097 0.345 1.00 96.94 90 VAL A C 1
ATOM 688 O O . VAL A 1 90 ? -15.562 -9.215 1.103 1.00 96.94 90 VAL A O 1
ATOM 691 N N . ARG A 1 91 ? -13.894 -10.152 -0.070 1.00 96.75 91 ARG A N 1
ATOM 692 C CA . ARG A 1 91 ? -12.878 -9.158 0.287 1.00 96.75 91 ARG A CA 1
ATOM 693 C C . ARG A 1 91 ? -12.168 -8.655 -0.967 1.00 96.75 91 ARG A C 1
ATOM 695 O O . ARG A 1 91 ? -11.967 -9.441 -1.895 1.00 96.75 91 ARG A O 1
ATOM 702 N N . PRO A 1 92 ? -11.819 -7.360 -1.026 1.00 94.44 92 PRO A N 1
ATOM 703 C CA . PRO A 1 92 ? -11.027 -6.837 -2.129 1.00 94.44 92 PRO A CA 1
ATOM 704 C C . PRO A 1 92 ? -9.610 -7.441 -2.124 1.00 94.44 92 PRO A C 1
ATOM 706 O O . PRO A 1 92 ? -9.172 -7.984 -1.103 1.00 94.44 92 PRO A O 1
ATOM 709 N N . PRO A 1 93 ? -8.869 -7.323 -3.243 1.00 92.44 93 PRO A N 1
ATOM 710 C CA . PRO A 1 93 ? -7.427 -7.538 -3.238 1.00 92.44 93 PRO A CA 1
ATOM 711 C C . PRO A 1 93 ? -6.755 -6.730 -2.122 1.00 92.44 93 PRO A C 1
ATOM 713 O O . PRO A 1 93 ? -7.238 -5.661 -1.750 1.00 92.44 93 PRO A O 1
ATOM 716 N N . ASP A 1 94 ? -5.658 -7.264 -1.590 1.00 91.31 94 ASP A N 1
ATOM 717 C CA . ASP A 1 94 ? -4.874 -6.670 -0.500 1.00 91.31 94 ASP A CA 1
ATOM 718 C C . ASP A 1 94 ? -5.594 -6.518 0.850 1.00 91.31 94 ASP A C 1
ATOM 720 O O . ASP A 1 94 ? -5.028 -5.936 1.771 1.00 91.31 94 ASP A O 1
ATOM 724 N N . TRP A 1 95 ? -6.779 -7.115 1.037 1.00 96.81 95 TRP A N 1
ATOM 725 C CA . TRP A 1 95 ? -7.392 -7.203 2.366 1.00 96.81 95 TRP A CA 1
ATOM 726 C C . TRP A 1 95 ? -6.503 -7.982 3.335 1.00 96.81 95 TRP A C 1
ATOM 728 O O . TRP A 1 95 ? -6.131 -9.135 3.093 1.00 96.81 95 TRP A O 1
ATOM 738 N N . PHE A 1 96 ? -6.172 -7.368 4.463 1.00 96.56 96 PHE A N 1
ATOM 739 C CA . PHE A 1 96 ? -5.284 -7.962 5.442 1.00 96.56 96 PHE A CA 1
ATOM 740 C C . PHE A 1 96 ? -6.011 -8.952 6.345 1.00 96.56 96 PHE A C 1
ATOM 742 O O . PHE A 1 96 ? -5.498 -10.057 6.560 1.00 96.56 96 PHE A O 1
ATOM 749 N N . GLY A 1 97 ? -7.143 -8.549 6.917 1.00 93.50 97 GLY A N 1
ATOM 750 C CA . GLY A 1 97 ? -7.821 -9.296 7.968 1.00 93.50 97 GLY A CA 1
ATOM 751 C C . GLY A 1 97 ? -6.943 -9.530 9.207 1.00 93.50 97 GLY A C 1
ATOM 752 O O . GLY A 1 97 ? -5.921 -8.862 9.443 1.00 93.50 97 GLY A O 1
ATOM 753 N N . ILE A 1 98 ? -7.333 -10.517 10.021 1.00 88.56 98 ILE A N 1
ATOM 754 C CA . ILE A 1 98 ? -6.602 -10.885 11.238 1.00 88.56 98 ILE A CA 1
ATOM 755 C C . ILE A 1 98 ? -5.460 -11.853 10.935 1.00 88.56 98 ILE A C 1
ATOM 757 O O . ILE A 1 98 ? -5.654 -12.954 10.428 1.00 88.56 98 ILE A O 1
ATOM 761 N N . THR A 1 99 ? -4.241 -11.448 11.281 1.00 85.75 99 THR A N 1
ATOM 762 C CA . THR A 1 99 ? -3.034 -12.271 11.078 1.00 85.75 99 THR A CA 1
ATOM 763 C C . THR A 1 99 ? -2.121 -12.321 12.293 1.00 85.75 99 THR A C 1
ATOM 765 O O . THR A 1 99 ? -0.997 -12.807 12.211 1.00 85.75 99 THR A O 1
ATOM 768 N N . SER A 1 100 ? -2.558 -11.756 13.415 1.00 90.50 100 SER A N 1
ATOM 769 C CA . SER A 1 100 ? -1.789 -11.686 14.651 1.00 90.50 100 SER A CA 1
ATOM 770 C C . SER A 1 100 ? -2.735 -11.509 15.833 1.00 90.50 100 SER A C 1
ATOM 772 O O . SER A 1 100 ? -3.824 -10.968 15.680 1.00 90.50 100 SER A O 1
ATOM 774 N N . ASP A 1 101 ? -2.283 -11.932 17.006 1.00 90.12 101 ASP A N 1
ATOM 775 C CA . ASP A 1 101 ? -2.886 -11.685 18.315 1.00 90.12 101 ASP A CA 1
ATOM 776 C C . ASP A 1 101 ? -2.421 -10.359 18.952 1.00 90.12 101 ASP A C 1
ATOM 778 O O . ASP A 1 101 ? -2.938 -9.931 19.984 1.00 90.12 101 ASP A O 1
ATOM 782 N N . ARG A 1 102 ? -1.439 -9.674 18.352 1.00 92.50 102 ARG A N 1
ATOM 783 C CA . ARG A 1 102 ? -0.900 -8.416 18.879 1.00 92.50 102 ARG A CA 1
ATOM 784 C C . ARG A 1 102 ? -1.801 -7.248 18.502 1.00 92.50 102 ARG A C 1
ATOM 786 O O . ARG A 1 102 ? -1.876 -6.877 17.332 1.00 92.50 102 ARG A O 1
ATOM 793 N N . ALA A 1 103 ? -2.371 -6.585 19.507 1.00 93.12 103 ALA A N 1
ATOM 794 C CA . ALA A 1 103 ? -3.299 -5.463 19.339 1.00 93.12 103 ALA A CA 1
ATOM 795 C C . ALA A 1 103 ? -2.809 -4.368 18.369 1.00 93.12 103 ALA A C 1
ATOM 797 O O . ALA A 1 103 ? -3.582 -3.894 17.544 1.00 93.12 103 ALA A O 1
ATOM 798 N N . ALA A 1 104 ? -1.521 -4.006 18.403 1.00 92.06 104 ALA A N 1
ATOM 799 C CA . ALA A 1 104 ? -0.968 -3.004 17.487 1.00 92.06 104 ALA A CA 1
ATOM 800 C C . ALA A 1 104 ? -0.945 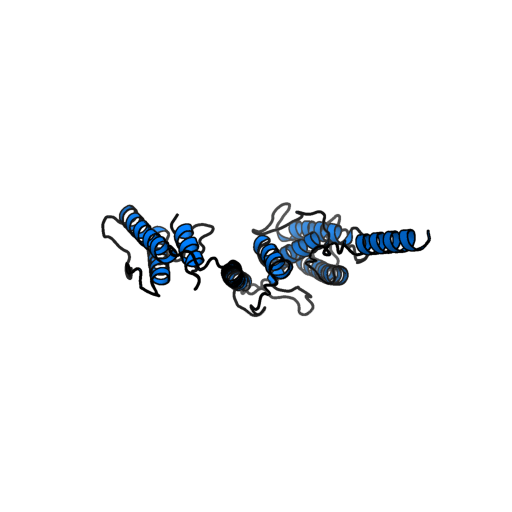-3.464 16.015 1.00 92.06 104 ALA A C 1
ATOM 802 O O . ALA A 1 104 ? -1.192 -2.660 15.120 1.00 92.06 104 ALA A O 1
ATOM 803 N N . ILE A 1 105 ? -0.678 -4.750 15.756 1.00 92.94 105 ILE A N 1
ATOM 804 C CA . ILE A 1 105 ? -0.709 -5.314 14.397 1.00 92.94 105 ILE A CA 1
ATOM 805 C C . ILE A 1 105 ? -2.155 -5.414 13.913 1.00 92.94 105 ILE A C 1
ATOM 807 O O . ILE A 1 105 ? -2.431 -5.073 12.766 1.00 92.94 105 ILE A O 1
ATOM 811 N N . ILE A 1 106 ? -3.075 -5.825 14.791 1.00 95.31 106 ILE A N 1
ATOM 812 C CA . ILE A 1 106 ? -4.507 -5.868 14.483 1.00 95.31 106 ILE A CA 1
ATOM 813 C C . ILE A 1 106 ? -5.003 -4.466 14.116 1.00 95.31 106 ILE A C 1
ATOM 815 O O . ILE A 1 106 ? -5.504 -4.280 13.016 1.00 95.31 106 ILE A O 1
ATOM 819 N N . ALA A 1 107 ? -4.793 -3.463 14.975 1.00 95.25 107 ALA A N 1
ATOM 820 C CA . ALA A 1 107 ? -5.244 -2.093 14.724 1.00 95.25 107 ALA A CA 1
ATOM 821 C C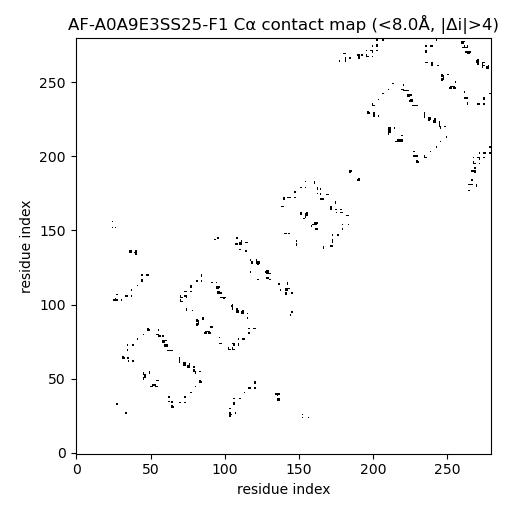 . ALA A 1 107 ? -4.675 -1.524 13.414 1.00 95.25 107 ALA A C 1
ATOM 823 O O . ALA A 1 107 ? -5.399 -0.917 12.628 1.00 95.25 107 ALA A O 1
ATOM 824 N N . ARG A 1 108 ? -3.390 -1.769 13.136 1.00 94.62 108 ARG A N 1
ATOM 825 C CA . ARG A 1 108 ? -2.758 -1.400 11.865 1.00 94.62 108 ARG A CA 1
ATOM 826 C C . ARG A 1 108 ? -3.432 -2.066 10.663 1.00 94.62 108 ARG A C 1
ATOM 828 O O . ARG A 1 108 ? -3.697 -1.390 9.674 1.00 94.62 108 ARG A O 1
ATOM 835 N N . ASN A 1 109 ? -3.678 -3.375 10.731 1.00 96.12 109 ASN A N 1
ATOM 836 C CA . ASN A 1 109 ? -4.337 -4.099 9.647 1.00 96.12 109 ASN A CA 1
ATOM 837 C C . ASN A 1 109 ? -5.761 -3.577 9.425 1.00 96.12 109 ASN A C 1
ATOM 839 O O . ASN A 1 109 ? -6.127 -3.280 8.296 1.00 96.12 109 ASN A O 1
ATOM 843 N N . VAL A 1 110 ? -6.518 -3.364 10.505 1.00 97.12 110 VAL A N 1
ATOM 844 C CA . VAL A 1 110 ? -7.863 -2.781 10.435 1.00 97.12 110 VAL A CA 1
ATOM 845 C C . VAL A 1 110 ? -7.824 -1.392 9.809 1.00 97.12 110 VAL A C 1
ATOM 847 O O . VAL A 1 110 ? -8.675 -1.079 8.988 1.00 97.12 110 VAL A O 1
ATOM 850 N N . ARG A 1 111 ? -6.818 -0.564 10.117 1.00 96.94 111 ARG A N 1
ATOM 851 C CA . ARG A 1 111 ? -6.661 0.736 9.454 1.00 96.94 111 ARG A CA 1
ATOM 852 C C . ARG A 1 111 ? -6.486 0.589 7.941 1.00 96.94 111 ARG A C 1
ATOM 854 O O . ARG A 1 111 ? -7.125 1.337 7.204 1.00 96.94 111 ARG A O 1
ATOM 861 N N . HIS A 1 112 ? -5.646 -0.338 7.488 1.00 96.62 112 HIS A N 1
ATOM 862 C CA . HIS A 1 112 ? -5.456 -0.604 6.059 1.00 96.62 112 HIS A CA 1
ATOM 863 C C . HIS A 1 112 ? -6.778 -0.999 5.387 1.00 96.62 112 HIS A C 1
ATOM 865 O O . HIS A 1 112 ? -7.241 -0.339 4.458 1.00 96.62 112 HIS A O 1
ATOM 871 N N . ASP A 1 113 ? -7.430 -2.015 5.941 1.00 97.94 113 ASP A N 1
ATOM 872 C CA . ASP A 1 113 ? -8.684 -2.577 5.445 1.00 97.94 113 ASP A CA 1
ATOM 873 C C . ASP A 1 113 ? -9.826 -1.545 5.442 1.00 97.94 113 ASP A C 1
ATOM 875 O O . ASP A 1 113 ? -10.637 -1.469 4.511 1.00 97.94 113 ASP A O 1
ATOM 879 N N . LEU A 1 114 ? -9.855 -0.675 6.453 1.00 97.06 114 LEU A N 1
ATOM 880 C CA . LEU A 1 114 ? -10.822 0.410 6.544 1.00 97.06 114 LEU A CA 1
ATOM 881 C C . LEU A 1 114 ? -10.587 1.478 5.468 1.00 97.06 114 LEU A C 1
ATOM 883 O O . LEU A 1 114 ? -11.551 2.034 4.954 1.00 97.06 114 LEU A O 1
ATOM 887 N N . GLU A 1 115 ? -9.337 1.764 5.083 1.00 95.12 115 GLU A N 1
ATOM 888 C CA . GLU A 1 115 ? -9.053 2.663 3.951 1.00 95.12 115 GLU A CA 1
ATOM 889 C C . GLU A 1 115 ? -9.472 2.055 2.602 1.00 95.12 115 GLU A C 1
ATOM 891 O O . GLU A 1 115 ? -9.989 2.777 1.747 1.00 95.12 115 GLU A O 1
ATOM 896 N N . LEU A 1 116 ? -9.335 0.735 2.417 1.00 94.69 116 LEU A N 1
ATOM 897 C CA . LEU A 1 116 ? -9.862 0.036 1.234 1.00 94.69 116 LEU A CA 1
ATOM 898 C C . LEU A 1 116 ? -11.394 0.130 1.168 1.00 94.69 116 LEU A C 1
ATOM 900 O O . LEU A 1 116 ? -11.968 0.448 0.123 1.00 94.69 116 LEU A O 1
ATOM 904 N N . SER A 1 117 ? -12.056 -0.080 2.305 1.00 96.06 117 SER A N 1
ATOM 905 C CA . SER A 1 117 ? -13.511 0.051 2.434 1.00 96.06 117 SER A CA 1
ATOM 906 C C . SER A 1 117 ? -13.974 1.494 2.202 1.00 96.06 117 SER A C 1
ATOM 908 O O . SER A 1 117 ? -14.925 1.738 1.460 1.00 96.06 117 SER A O 1
ATOM 910 N N . ALA A 1 118 ? -13.249 2.471 2.749 1.00 94.88 118 ALA A N 1
ATOM 911 C CA . ALA A 1 118 ? -13.504 3.891 2.542 1.00 94.88 118 ALA A CA 1
ATOM 912 C C . ALA A 1 118 ? -13.318 4.306 1.077 1.00 94.88 118 ALA A C 1
ATOM 914 O O . ALA A 1 118 ? -14.127 5.070 0.558 1.00 94.88 118 ALA A O 1
ATOM 915 N N . ASN A 1 119 ? -12.320 3.766 0.369 1.00 91.81 119 ASN A N 1
ATOM 916 C CA . ASN A 1 119 ? -12.191 3.962 -1.077 1.00 91.81 119 ASN A CA 1
ATOM 917 C C . ASN A 1 119 ? -13.419 3.437 -1.822 1.00 91.81 119 ASN A C 1
ATOM 919 O O . ASN A 1 119 ? -13.905 4.102 -2.729 1.00 91.81 119 ASN A O 1
ATOM 923 N N . ARG A 1 120 ? -13.973 2.285 -1.436 1.00 92.25 120 ARG A N 1
ATOM 924 C CA . ARG A 1 120 ? -15.188 1.768 -2.074 1.00 92.25 120 ARG A CA 1
ATOM 925 C C . ARG A 1 120 ? -16.406 2.668 -1.842 1.00 92.25 120 ARG A C 1
ATOM 927 O O . ARG A 1 120 ? -17.160 2.893 -2.786 1.00 92.25 120 ARG A O 1
ATOM 934 N N . VAL A 1 121 ? -16.601 3.158 -0.619 1.00 93.69 121 VAL A N 1
ATOM 935 C CA . VAL A 1 121 ? -17.805 3.915 -0.225 1.00 93.69 121 VAL A CA 1
ATOM 936 C C . VAL A 1 121 ? -17.727 5.388 -0.634 1.00 93.69 121 VAL A C 1
ATOM 938 O O . VAL A 1 121 ? -18.705 5.940 -1.129 1.00 93.69 121 VAL A O 1
ATOM 941 N N . PHE A 1 122 ? -16.566 6.024 -0.478 1.00 91.75 122 PHE A N 1
ATOM 942 C CA . PHE A 1 122 ? -16.369 7.455 -0.725 1.00 91.75 122 PHE A CA 1
ATOM 943 C C . PHE A 1 122 ? -15.706 7.766 -2.077 1.00 91.75 122 PHE A C 1
ATOM 945 O O . PHE A 1 122 ? -15.114 8.829 -2.252 1.00 91.75 122 PHE A O 1
ATOM 952 N N . THR A 1 123 ? -15.789 6.872 -3.064 1.00 85.19 123 THR A N 1
ATOM 953 C CA . THR A 1 123 ? -15.415 7.218 -4.446 1.00 85.19 123 THR A CA 1
ATOM 954 C C . THR A 1 123 ? -16.629 7.763 -5.184 1.00 85.19 123 THR A C 1
ATOM 956 O O . THR A 1 123 ? -17.617 7.061 -5.387 1.00 85.19 123 THR A O 1
ATOM 959 N N . GLY A 1 124 ? -16.563 9.040 -5.573 1.00 64.62 124 GLY A N 1
ATOM 960 C CA . GLY A 1 124 ? -17.642 9.692 -6.313 1.00 64.62 124 GLY A CA 1
ATOM 961 C C . GLY A 1 124 ? -17.818 9.128 -7.728 1.00 64.62 124 GLY A C 1
ATOM 962 O O . GLY A 1 124 ? -16.938 8.457 -8.264 1.00 64.62 124 GLY A O 1
ATOM 963 N N . ALA A 1 125 ? -18.933 9.466 -8.385 1.00 57.03 125 ALA A N 1
ATOM 964 C CA . ALA A 1 125 ? -19.228 9.053 -9.766 1.00 57.03 125 ALA A CA 1
ATOM 965 C C . ALA A 1 125 ? -18.160 9.488 -10.797 1.00 57.03 125 ALA A C 1
ATOM 967 O O . ALA A 1 125 ? -18.078 8.922 -11.882 1.00 57.03 125 ALA A O 1
ATOM 968 N N . THR A 1 126 ? -17.337 10.485 -10.457 1.00 58.03 126 THR A N 1
ATOM 969 C CA . THR A 1 126 ? -16.206 10.979 -11.257 1.00 58.03 126 THR A CA 1
ATOM 970 C C . THR A 1 126 ? -14.887 10.241 -10.986 1.00 58.03 126 THR A C 1
ATOM 972 O O . THR A 1 126 ? -13.877 10.566 -11.602 1.00 58.03 126 THR A O 1
ATOM 975 N N . GLY A 1 127 ? -14.878 9.251 -10.086 1.00 57.62 127 GLY A N 1
ATOM 976 C CA . GLY A 1 127 ? -13.755 8.339 -9.844 1.00 57.62 127 GLY A CA 1
ATOM 977 C C . GLY A 1 127 ? -12.703 8.813 -8.837 1.00 57.62 127 GLY A C 1
ATOM 978 O O . GLY A 1 127 ? -11.824 8.031 -8.488 1.00 57.62 127 GLY A O 1
ATOM 979 N N . ALA A 1 128 ? -12.776 10.047 -8.331 1.00 65.75 128 ALA A N 1
ATOM 980 C CA . ALA A 1 128 ? -11.889 10.486 -7.255 1.00 65.75 128 ALA A CA 1
ATOM 981 C C . ALA A 1 128 ? -12.435 10.028 -5.893 1.00 65.75 128 ALA A C 1
ATOM 983 O O . ALA A 1 128 ? -13.584 10.321 -5.545 1.00 65.75 128 ALA A O 1
ATOM 984 N N . ALA A 1 129 ? -11.606 9.326 -5.121 1.00 72.31 129 ALA A N 1
ATOM 985 C CA . ALA A 1 129 ? -11.876 9.073 -3.713 1.00 72.31 129 ALA A CA 1
ATOM 986 C C . ALA A 1 129 ? -11.883 10.413 -2.964 1.00 72.31 129 ALA A C 1
ATOM 988 O O . ALA A 1 129 ? -10.896 11.148 -3.001 1.00 72.31 129 ALA A O 1
ATOM 989 N N . PHE A 1 130 ? -12.985 10.733 -2.292 1.00 83.25 130 PHE A N 1
ATOM 990 C CA . PHE A 1 130 ? -13.031 11.809 -1.310 1.00 83.25 130 PHE A CA 1
ATOM 991 C C . PHE A 1 130 ? -13.034 11.204 0.097 1.00 83.25 130 PHE A C 1
ATOM 993 O O . PHE A 1 130 ? -13.281 10.012 0.290 1.00 83.25 130 PHE A O 1
ATOM 1000 N N . ARG A 1 131 ? -12.689 12.005 1.098 1.00 89.06 131 ARG A N 1
ATOM 1001 C CA . ARG A 1 131 ? -12.885 11.666 2.508 1.00 89.06 131 ARG A CA 1
ATOM 1002 C C . ARG A 1 131 ? -13.705 12.789 3.136 1.00 89.06 131 ARG A C 1
ATOM 1004 O O . ARG A 1 131 ? -13.511 13.935 2.730 1.00 89.06 131 ARG A O 1
ATOM 1011 N N . PRO A 1 132 ? -14.634 12.488 4.057 1.00 90.00 132 PRO A N 1
ATOM 1012 C CA . PRO A 1 132 ? -15.299 13.518 4.849 1.00 90.00 132 PRO A CA 1
ATOM 1013 C C . PRO A 1 132 ? -14.283 14.407 5.579 1.00 90.00 132 PRO A C 1
ATOM 1015 O O . PRO A 1 132 ? -13.227 13.918 5.974 1.00 90.00 132 PRO A O 1
ATOM 1018 N N . ASP A 1 133 ? -14.612 15.686 5.785 1.00 88.12 133 ASP A N 1
ATOM 1019 C CA . ASP A 1 133 ? -13.715 16.668 6.424 1.00 88.12 133 ASP A CA 1
ATOM 1020 C C . ASP A 1 133 ? -13.252 16.247 7.821 1.00 88.12 133 ASP A C 1
ATOM 1022 O O . ASP A 1 133 ? -12.196 16.661 8.295 1.00 88.12 133 ASP A O 1
ATOM 1026 N N . ASP A 1 134 ? -14.059 15.439 8.499 1.00 90.06 134 ASP A N 1
ATOM 1027 C CA . ASP A 1 134 ? -13.774 14.970 9.837 1.00 90.06 134 ASP A CA 1
ATOM 1028 C C . ASP A 1 134 ? -12.996 13.646 9.861 1.00 90.06 134 ASP A C 1
ATOM 1030 O O . ASP A 1 134 ? -12.520 13.280 10.937 1.00 90.06 134 ASP A O 1
ATOM 1034 N N . TRP A 1 135 ? -12.839 12.943 8.729 1.00 94.19 135 TRP A N 1
ATOM 1035 C CA . TRP A 1 135 ? -12.124 11.663 8.627 1.00 94.19 135 TRP A CA 1
ATOM 1036 C C . TRP A 1 135 ? -10.720 11.774 9.219 1.00 94.19 135 TRP A C 1
ATOM 1038 O O . TRP A 1 135 ? -9.872 12.506 8.705 1.00 94.19 135 TRP A O 1
ATOM 1048 N N . GLY A 1 136 ? -10.471 11.040 10.303 1.00 92.00 136 GLY A N 1
ATOM 1049 C CA . GLY A 1 136 ? -9.197 11.113 11.009 1.00 92.00 136 GLY A CA 1
ATOM 1050 C C . GLY A 1 136 ? -8.062 10.525 10.178 1.00 92.00 136 GLY A C 1
ATOM 1051 O O . GLY A 1 136 ? -6.959 11.072 10.149 1.00 92.00 136 GLY A O 1
ATOM 1052 N N . GLY A 1 137 ? -8.348 9.431 9.470 1.00 89.00 137 GLY A N 1
ATOM 1053 C CA . GLY A 1 137 ? -7.392 8.731 8.632 1.00 89.00 137 GLY A CA 1
ATOM 1054 C C . GLY A 1 137 ? -6.168 8.261 9.416 1.00 89.00 137 GLY A C 1
ATOM 1055 O O . GLY A 1 137 ? -6.187 8.073 10.634 1.00 89.00 137 GLY A O 1
ATOM 1056 N N . ALA A 1 138 ? -5.078 8.031 8.693 1.00 88.12 138 ALA A N 1
ATOM 1057 C CA . ALA A 1 138 ? -3.752 7.837 9.262 1.00 88.12 138 ALA A CA 1
ATOM 1058 C C . ALA A 1 138 ? -2.687 8.202 8.216 1.00 88.12 138 ALA A C 1
ATOM 1060 O O . ALA A 1 138 ? -3.010 8.567 7.085 1.00 88.12 138 ALA A O 1
ATOM 1061 N N . LEU A 1 139 ? -1.410 8.069 8.584 1.00 89.00 139 LEU A N 1
ATOM 1062 C CA . LEU A 1 139 ? -0.288 8.180 7.644 1.00 89.00 139 LEU A CA 1
ATOM 1063 C C . LEU A 1 139 ? -0.493 7.252 6.435 1.00 89.00 139 LEU A C 1
ATOM 1065 O O . LEU A 1 139 ? -0.925 6.105 6.602 1.00 89.00 139 LEU A O 1
ATOM 1069 N N . ARG A 1 140 ? -0.131 7.689 5.225 1.00 89.81 140 ARG A N 1
ATOM 1070 C CA . ARG A 1 140 ? -0.376 6.917 3.994 1.00 89.81 140 AR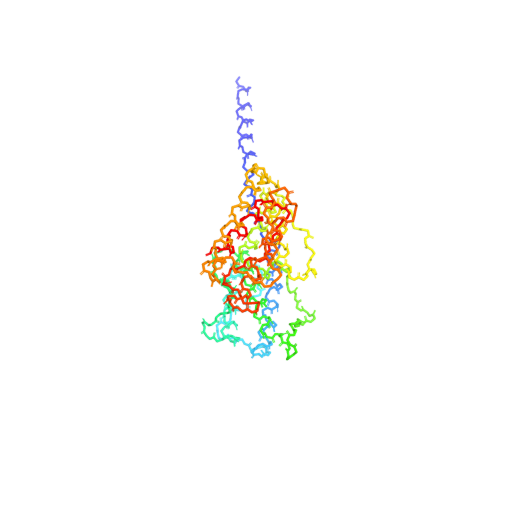G A CA 1
ATOM 1071 C C . ARG A 1 140 ? 0.394 5.614 3.947 1.00 89.81 140 ARG A C 1
ATOM 1073 O O . ARG A 1 140 ? -0.025 4.705 3.239 1.00 89.81 140 ARG A O 1
ATOM 1080 N N . ARG A 1 141 ? 1.442 5.449 4.762 1.00 90.25 141 ARG A N 1
ATOM 1081 C CA . ARG A 1 141 ? 2.105 4.146 4.946 1.00 90.25 141 ARG A CA 1
ATOM 1082 C C . ARG A 1 141 ? 1.124 3.029 5.312 1.00 90.25 141 ARG A C 1
ATOM 1084 O O . ARG A 1 141 ? 1.328 1.893 4.905 1.00 90.25 141 ARG A O 1
ATOM 1091 N N . PHE A 1 142 ? 0.040 3.336 6.029 1.00 91.62 142 PHE A N 1
ATOM 1092 C CA . PHE A 1 142 ? -0.975 2.344 6.393 1.00 91.62 142 PHE A CA 1
ATOM 1093 C C . PHE A 1 142 ? -1.863 1.918 5.213 1.00 91.62 142 PHE A C 1
ATOM 1095 O O . PHE A 1 142 ? -2.567 0.923 5.324 1.00 91.62 142 PHE A O 1
ATOM 1102 N N . GLN A 1 143 ? -1.799 2.611 4.073 1.00 91.25 143 GLN A N 1
ATOM 1103 C CA . GLN A 1 143 ? -2.453 2.218 2.818 1.00 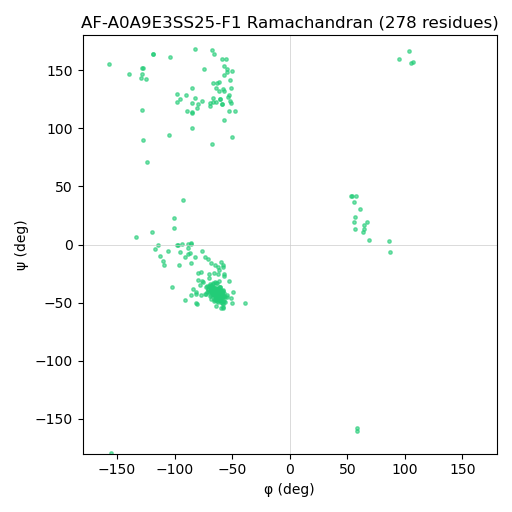91.25 143 GLN A CA 1
ATOM 1104 C C . GLN A 1 143 ? -1.567 1.305 1.958 1.00 91.25 143 GLN A C 1
ATOM 1106 O O . GLN A 1 143 ? -2.028 0.776 0.954 1.00 91.25 143 GLN A O 1
ATOM 1111 N N . CYS A 1 144 ? -0.300 1.113 2.329 1.00 94.00 144 CYS A N 1
ATOM 1112 C CA . CYS A 1 144 ? 0.625 0.276 1.574 1.00 94.00 144 CYS A CA 1
ATOM 1113 C C . CYS A 1 144 ? 0.465 -1.209 1.893 1.00 94.00 144 CYS A C 1
ATOM 1115 O O . CYS A 1 144 ? -0.164 -1.564 2.889 1.00 94.00 144 CYS A O 1
ATOM 1117 N N . SER A 1 145 ? 1.089 -2.073 1.088 1.00 94.12 145 SER A N 1
ATOM 1118 C CA . SER A 1 145 ? 1.089 -3.519 1.319 1.00 94.12 145 SER A CA 1
ATOM 1119 C C . SER A 1 145 ? 1.654 -3.879 2.697 1.00 94.12 145 SER A C 1
ATOM 1121 O O . SER A 1 145 ? 2.469 -3.157 3.283 1.00 94.12 145 SER A O 1
ATOM 1123 N N . ARG A 1 146 ? 1.232 -5.030 3.232 1.00 92.88 146 ARG A N 1
ATOM 1124 C CA . ARG A 1 146 ? 1.654 -5.486 4.564 1.00 92.88 146 ARG A CA 1
ATOM 1125 C C . ARG A 1 146 ? 3.167 -5.630 4.645 1.00 92.88 146 ARG A C 1
ATOM 1127 O O . ARG A 1 146 ? 3.760 -5.279 5.662 1.00 92.88 146 ARG A O 1
ATOM 1134 N N . THR A 1 147 ? 3.754 -6.167 3.581 1.00 93.19 147 THR A N 1
ATOM 1135 C CA . THR A 1 147 ? 5.196 -6.346 3.437 1.00 93.19 147 THR A CA 1
ATOM 1136 C C . THR A 1 147 ? 5.895 -5.002 3.560 1.00 93.19 147 THR A C 1
ATOM 1138 O O . THR A 1 147 ? 6.661 -4.828 4.499 1.00 93.19 147 THR A O 1
ATOM 1141 N N . LEU A 1 148 ? 5.496 -4.000 2.768 1.00 94.19 148 LEU A N 1
ATOM 1142 C CA . LEU A 1 148 ? 6.118 -2.680 2.839 1.00 94.19 148 LEU A CA 1
ATOM 1143 C C . LEU A 1 148 ? 5.954 -2.027 4.223 1.00 94.19 148 LEU A C 1
ATOM 1145 O O . LEU A 1 148 ? 6.896 -1.447 4.753 1.00 94.19 148 LEU A O 1
ATOM 1149 N N . GLN A 1 149 ? 4.787 -2.161 4.861 1.00 93.62 149 GLN A N 1
ATOM 1150 C CA . GLN A 1 149 ? 4.581 -1.655 6.225 1.00 93.62 149 GLN A CA 1
ATOM 1151 C C . GLN A 1 149 ? 5.515 -2.306 7.255 1.00 93.62 149 GLN A C 1
ATOM 1153 O O . GLN A 1 149 ? 5.939 -1.644 8.208 1.00 93.62 149 GLN A O 1
ATOM 1158 N N . ASN A 1 150 ? 5.801 -3.600 7.105 1.00 92.31 150 ASN A N 1
ATOM 1159 C CA . ASN A 1 150 ? 6.752 -4.309 7.954 1.00 92.31 150 ASN A CA 1
ATOM 1160 C C . ASN A 1 150 ? 8.190 -3.889 7.633 1.00 92.31 150 ASN A C 1
ATOM 1162 O O . ASN A 1 150 ? 8.956 -3.637 8.560 1.00 92.31 150 ASN A O 1
ATOM 1166 N N . ASP A 1 151 ? 8.534 -3.759 6.355 1.00 93.50 151 ASP A N 1
ATOM 1167 C CA . ASP A 1 151 ? 9.885 -3.420 5.916 1.00 93.50 151 ASP A CA 1
ATOM 1168 C C . ASP A 1 151 ? 10.272 -2.012 6.365 1.00 93.50 151 ASP A C 1
ATOM 1170 O O . ASP A 1 151 ? 11.333 -1.840 6.956 1.00 93.50 151 ASP A O 1
ATOM 1174 N N . ILE A 1 152 ? 9.372 -1.028 6.229 1.00 92.25 152 ILE A N 1
ATOM 1175 C CA . ILE A 1 152 ? 9.560 0.322 6.790 1.00 92.25 152 ILE A CA 1
ATOM 1176 C C . ILE A 1 152 ? 9.841 0.236 8.294 1.00 92.25 152 ILE A C 1
ATOM 1178 O O . ILE A 1 152 ? 10.725 0.918 8.810 1.00 92.25 152 ILE A O 1
ATOM 1182 N N . ARG A 1 153 ? 9.100 -0.613 9.022 1.00 88.38 153 ARG A N 1
ATOM 1183 C CA . ARG A 1 153 ? 9.270 -0.744 10.474 1.00 88.38 153 ARG A CA 1
ATOM 1184 C C . ARG A 1 153 ? 10.622 -1.345 10.841 1.00 88.38 153 ARG A C 1
ATOM 1186 O O . ARG A 1 153 ? 11.216 -0.904 11.827 1.00 88.38 153 ARG A O 1
ATOM 1193 N N . LEU A 1 154 ? 11.058 -2.363 10.103 1.00 90.50 154 LEU A N 1
ATOM 1194 C CA . LEU A 1 154 ? 12.342 -3.028 10.310 1.00 90.50 154 LEU A CA 1
ATOM 1195 C C . LEU A 1 154 ? 13.500 -2.102 9.935 1.00 90.50 154 LEU A C 1
ATOM 1197 O O . LEU A 1 154 ? 14.447 -1.994 10.707 1.00 90.50 154 LEU A O 1
ATOM 1201 N N . ALA A 1 155 ? 13.401 -1.398 8.810 1.00 91.50 155 ALA A N 1
ATOM 1202 C CA . ALA A 1 155 ? 14.387 -0.426 8.356 1.00 91.50 155 ALA A CA 1
ATOM 1203 C C . ALA A 1 155 ? 14.606 0.689 9.384 1.00 91.50 155 ALA A C 1
ATOM 1205 O O . ALA A 1 155 ? 15.731 0.914 9.828 1.00 91.50 155 ALA A O 1
ATOM 1206 N N . ASP A 1 156 ? 13.527 1.317 9.844 1.00 89.56 156 ASP A N 1
ATOM 1207 C CA . ASP A 1 156 ? 13.591 2.361 10.864 1.00 89.56 156 ASP A CA 1
ATOM 1208 C C . ASP A 1 156 ? 14.076 1.803 12.214 1.00 89.56 156 ASP A C 1
ATOM 1210 O O . ASP A 1 156 ? 15.010 2.312 12.824 1.00 89.56 156 ASP A O 1
ATOM 1214 N N . GLY A 1 157 ? 13.492 0.691 12.670 1.00 86.88 157 GLY A N 1
ATOM 1215 C CA . GLY A 1 157 ? 13.727 0.179 14.019 1.00 86.88 157 GLY A CA 1
ATOM 1216 C C . GLY A 1 157 ? 15.043 -0.570 14.233 1.00 86.88 157 GLY A C 1
ATOM 1217 O O . GLY A 1 157 ? 15.595 -0.511 15.330 1.00 86.88 157 GLY A O 1
ATOM 1218 N N . LEU A 1 158 ? 15.523 -1.310 13.231 1.00 87.12 158 LEU A N 1
ATOM 1219 C CA . LEU A 1 158 ? 16.743 -2.123 13.336 1.00 87.12 158 LEU A CA 1
ATOM 1220 C C . LEU A 1 158 ? 17.943 -1.461 12.667 1.00 87.12 158 LEU A C 1
ATOM 1222 O O . LEU A 1 158 ? 19.056 -1.586 13.172 1.00 87.12 158 LEU A O 1
ATOM 1226 N N . PHE A 1 159 ? 17.722 -0.769 11.550 1.00 87.81 159 PHE A N 1
ATOM 1227 C CA . PHE A 1 159 ? 18.799 -0.185 10.750 1.00 87.81 159 PHE A CA 1
ATOM 1228 C C . PHE A 1 159 ? 18.903 1.336 10.902 1.00 87.81 159 PHE A C 1
ATOM 1230 O O . PHE A 1 159 ? 19.855 1.925 10.393 1.00 87.81 159 PHE A O 1
ATOM 1237 N N . ASN A 1 160 ? 17.971 1.972 11.629 1.00 90.69 160 ASN A N 1
ATOM 1238 C CA . ASN A 1 160 ? 17.891 3.426 11.776 1.00 90.69 160 ASN A CA 1
ATOM 1239 C C . ASN A 1 160 ? 17.849 4.134 10.408 1.00 90.69 160 ASN A C 1
ATOM 1241 O O . ASN A 1 160 ? 18.534 5.133 10.180 1.00 90.69 160 ASN A O 1
ATOM 1245 N N . ILE A 1 161 ? 17.071 3.560 9.485 1.00 91.62 161 ILE A N 1
ATOM 1246 C CA . ILE A 1 161 ? 16.844 4.065 8.132 1.00 91.62 161 ILE A CA 1
ATOM 1247 C C . ILE A 1 161 ? 15.440 4.686 8.089 1.00 91.62 161 ILE A C 1
ATOM 1249 O O . ILE A 1 161 ? 14.462 3.962 7.877 1.00 91.62 161 ILE A O 1
ATOM 1253 N N . PRO A 1 162 ? 15.305 6.007 8.302 1.00 90.19 162 PRO A N 1
ATOM 1254 C CA . PRO A 1 162 ? 14.015 6.671 8.187 1.00 90.19 162 PRO A CA 1
ATOM 1255 C C . PRO A 1 162 ? 13.609 6.820 6.716 1.00 90.19 162 PRO A C 1
ATOM 1257 O O . PRO A 1 162 ? 14.462 6.969 5.837 1.00 90.19 162 PRO A O 1
ATOM 1260 N N . ILE A 1 163 ? 12.301 6.835 6.465 1.00 90.12 163 ILE A N 1
ATOM 1261 C CA . ILE A 1 163 ? 11.713 7.192 5.167 1.00 90.12 163 ILE A CA 1
ATOM 1262 C C . ILE A 1 163 ? 11.560 8.716 5.088 1.00 90.12 163 ILE A C 1
ATOM 1264 O O . ILE A 1 163 ? 11.082 9.344 6.032 1.00 90.12 163 ILE A O 1
ATOM 1268 N N . GLU A 1 164 ? 11.953 9.299 3.962 1.00 92.88 164 GLU A N 1
ATOM 1269 C CA . GLU A 1 164 ? 11.936 10.739 3.681 1.00 92.88 164 GLU A CA 1
ATOM 1270 C C . GLU A 1 164 ? 10.887 11.125 2.633 1.00 92.88 164 GLU A C 1
ATOM 1272 O O . GLU A 1 164 ? 10.556 12.307 2.505 1.00 92.88 164 GLU A O 1
ATOM 1277 N N . THR A 1 165 ? 10.335 10.152 1.899 1.00 90.12 165 THR A N 1
ATOM 1278 C CA . THR A 1 165 ? 9.244 10.376 0.947 1.00 90.12 165 THR A CA 1
ATOM 1279 C C . THR A 1 165 ? 8.099 11.137 1.614 1.00 90.12 165 THR A C 1
ATOM 1281 O O . THR A 1 165 ? 7.519 10.704 2.611 1.00 90.12 165 THR A O 1
ATOM 1284 N N . LEU A 1 166 ? 7.735 12.278 1.026 1.00 90.75 166 LEU A N 1
ATOM 1285 C CA . LEU A 1 166 ? 6.646 13.112 1.522 1.00 90.75 166 LEU A CA 1
ATOM 1286 C C . LEU A 1 166 ? 5.302 12.394 1.364 1.00 90.75 166 LEU A C 1
ATOM 1288 O O . LEU A 1 166 ? 5.014 11.835 0.307 1.00 90.75 166 LEU A O 1
ATOM 1292 N N . GLU A 1 167 ? 4.428 12.502 2.362 1.00 86.56 167 GLU A N 1
ATOM 1293 C CA . GLU A 1 167 ? 3.068 11.935 2.337 1.00 86.56 167 GLU A CA 1
ATOM 1294 C C . GLU A 1 167 ? 2.229 12.451 1.144 1.00 86.56 167 GLU A C 1
ATOM 1296 O O . GLU A 1 167 ? 1.340 11.764 0.647 1.00 86.56 167 GLU A O 1
ATOM 1301 N N . SER A 1 168 ? 2.524 13.634 0.600 1.00 85.38 168 SER A N 1
ATOM 1302 C CA . SER A 1 168 ? 1.848 14.172 -0.593 1.00 85.38 168 SER A CA 1
ATOM 1303 C C . SER A 1 168 ? 2.296 13.540 -1.920 1.00 85.38 168 SER A C 1
ATOM 1305 O O . SER A 1 168 ? 1.707 13.836 -2.959 1.00 85.38 168 SER A O 1
ATOM 1307 N N . THR A 1 169 ? 3.308 12.667 -1.913 1.00 84.50 169 THR A N 1
ATOM 1308 C CA . THR A 1 169 ? 3.876 12.057 -3.124 1.00 84.50 169 THR A CA 1
ATOM 1309 C C . THR A 1 169 ? 2.830 11.221 -3.867 1.00 84.50 169 THR A C 1
ATOM 1311 O O . THR A 1 169 ? 2.107 10.407 -3.275 1.00 84.50 169 THR A O 1
ATOM 1314 N N . LEU A 1 170 ? 2.721 11.419 -5.183 1.00 84.81 170 LEU A N 1
ATOM 1315 C CA . LEU A 1 170 ? 1.898 10.561 -6.036 1.00 84.81 170 LEU A CA 1
ATOM 1316 C C . LEU A 1 170 ? 2.464 9.135 -6.001 1.00 84.81 170 LEU A C 1
ATOM 1318 O O . LEU A 1 170 ? 3.676 8.964 -6.015 1.00 84.81 170 LEU A O 1
ATOM 1322 N N . ASN A 1 171 ? 1.604 8.116 -5.940 1.00 86.50 171 ASN A N 1
ATOM 1323 C CA . ASN A 1 171 ? 2.027 6.718 -5.775 1.00 86.50 171 ASN A CA 1
ATOM 1324 C C . ASN A 1 171 ? 2.958 6.505 -4.564 1.00 86.50 171 ASN A C 1
ATOM 1326 O O . ASN A 1 171 ? 3.923 5.750 -4.642 1.00 86.50 171 ASN A O 1
ATOM 1330 N N . PHE A 1 172 ? 2.647 7.159 -3.437 1.00 88.38 172 PHE A N 1
ATOM 1331 C CA . PHE A 1 172 ? 3.426 7.130 -2.192 1.00 88.38 172 PHE A CA 1
ATOM 1332 C C . PHE A 1 172 ? 4.024 5.757 -1.852 1.00 88.38 172 PHE A C 1
ATOM 1334 O O . PHE A 1 172 ? 5.219 5.665 -1.618 1.00 88.38 172 PHE A O 1
ATOM 1341 N N . CYS A 1 173 ? 3.232 4.681 -1.873 1.00 92.00 173 CYS A N 1
ATOM 1342 C CA . CYS A 1 173 ? 3.727 3.347 -1.521 1.00 92.00 173 CYS A CA 1
ATOM 1343 C C . CYS A 1 173 ? 4.826 2.839 -2.460 1.00 92.00 173 CYS A C 1
ATOM 1345 O O . CYS A 1 173 ? 5.793 2.252 -1.992 1.00 92.00 173 CYS A O 1
ATOM 1347 N N . GLN A 1 174 ? 4.717 3.105 -3.763 1.00 89.06 174 GLN A N 1
ATOM 1348 C CA . GLN A 1 174 ? 5.759 2.747 -4.723 1.00 89.06 174 GLN A CA 1
ATOM 1349 C C . GLN A 1 174 ? 7.016 3.595 -4.504 1.00 89.06 174 GLN A C 1
ATOM 1351 O O . GLN A 1 174 ? 8.118 3.060 -4.487 1.00 89.06 174 GLN A O 1
ATOM 1356 N N . ALA A 1 175 ? 6.854 4.903 -4.281 1.00 87.38 175 ALA A N 1
ATOM 1357 C CA . ALA A 1 175 ? 7.976 5.797 -3.999 1.00 87.38 175 ALA A CA 1
ATOM 1358 C C . ALA A 1 175 ? 8.729 5.384 -2.721 1.00 87.38 175 ALA A C 1
ATOM 1360 O O . ALA A 1 175 ? 9.952 5.276 -2.740 1.00 87.38 175 ALA A O 1
ATOM 1361 N N . VAL A 1 176 ? 8.000 5.064 -1.646 1.00 92.19 176 VAL A N 1
ATOM 1362 C CA . VAL A 1 176 ? 8.581 4.567 -0.391 1.00 92.19 176 VAL A CA 1
ATOM 1363 C C . VAL A 1 176 ? 9.261 3.217 -0.580 1.00 92.19 176 VAL A C 1
ATOM 1365 O O . VAL A 1 176 ? 10.320 2.999 -0.005 1.00 92.19 176 VAL A O 1
ATOM 1368 N N . GLN A 1 177 ? 8.678 2.309 -1.367 1.00 92.19 177 GLN A N 1
ATOM 1369 C CA . GLN A 1 177 ? 9.310 1.026 -1.662 1.00 92.19 177 GLN A CA 1
ATOM 1370 C C . GLN A 1 177 ? 10.662 1.222 -2.357 1.00 92.19 177 GLN A C 1
ATOM 1372 O O . GLN A 1 177 ? 11.657 0.674 -1.894 1.00 92.19 177 GLN A O 1
ATOM 1377 N N . VAL A 1 178 ? 10.711 2.044 -3.409 1.00 87.94 178 VAL A N 1
ATOM 1378 C CA . VAL A 1 178 ? 11.958 2.347 -4.130 1.00 87.94 178 VAL A CA 1
ATOM 1379 C C . VAL A 1 178 ? 12.979 3.006 -3.202 1.00 87.94 178 VAL A C 1
ATOM 1381 O O . VAL A 1 178 ? 14.122 2.564 -3.135 1.00 87.94 178 VAL A O 1
ATOM 1384 N N . GLU A 1 179 ? 12.564 4.015 -2.430 1.00 90.19 179 GLU A N 1
ATOM 1385 C CA . GLU A 1 179 ? 13.444 4.677 -1.462 1.00 90.19 179 GLU A CA 1
ATOM 1386 C C . GLU A 1 179 ? 14.022 3.681 -0.447 1.00 90.19 179 GLU A C 1
ATOM 1388 O O . GLU A 1 179 ? 15.213 3.720 -0.130 1.00 90.19 179 GLU A O 1
ATOM 1393 N N . LEU A 1 180 ? 13.182 2.787 0.075 1.00 91.88 180 LEU A N 1
ATOM 1394 C CA . LEU A 1 180 ? 13.586 1.809 1.071 1.00 91.88 180 LEU A CA 1
ATOM 1395 C C . LEU A 1 180 ? 14.578 0.794 0.502 1.00 91.88 180 LEU A C 1
ATOM 1397 O O . LEU A 1 180 ? 15.577 0.491 1.155 1.00 91.88 180 LEU A O 1
ATOM 1401 N N . GLU A 1 181 ? 14.325 0.292 -0.705 1.00 88.12 181 GLU A N 1
ATOM 1402 C CA . GLU A 1 181 ? 15.231 -0.616 -1.408 1.00 88.12 181 GLU A CA 1
ATOM 1403 C C . GLU A 1 181 ? 16.606 0.031 -1.629 1.00 88.12 181 GLU A C 1
ATOM 1405 O O . GLU A 1 181 ? 17.630 -0.585 -1.311 1.00 88.12 181 GLU A O 1
ATOM 1410 N N . ASP A 1 182 ? 16.638 1.290 -2.074 1.00 85.31 182 ASP A N 1
ATOM 1411 C CA . ASP A 1 182 ? 17.873 2.053 -2.279 1.00 85.31 182 ASP A CA 1
ATOM 1412 C C . ASP A 1 182 ? 18.642 2.245 -0.965 1.00 85.31 182 ASP A C 1
ATOM 1414 O O . ASP A 1 182 ? 19.838 1.950 -0.876 1.00 85.31 182 ASP A O 1
ATOM 1418 N N . LYS A 1 183 ? 17.954 2.692 0.093 1.00 88.44 183 LYS A N 1
ATOM 1419 C CA . LYS A 1 183 ? 18.580 2.954 1.395 1.00 88.44 183 LYS A CA 1
ATOM 1420 C C . LYS A 1 183 ? 19.099 1.685 2.066 1.00 88.44 183 LYS A C 1
ATOM 1422 O O . LYS A 1 183 ? 20.201 1.702 2.618 1.00 88.44 183 LYS A O 1
ATOM 1427 N N . ILE A 1 184 ? 18.339 0.587 2.024 1.00 88.19 184 ILE A N 1
ATOM 1428 C CA . ILE A 1 184 ? 18.787 -0.707 2.558 1.00 88.19 184 ILE A CA 1
ATOM 1429 C C . ILE A 1 184 ? 20.012 -1.188 1.787 1.00 88.19 184 ILE A C 1
ATOM 1431 O O . ILE A 1 184 ? 20.984 -1.624 2.402 1.00 88.19 184 ILE A O 1
ATOM 1435 N N . SER A 1 185 ? 20.001 -1.080 0.460 1.00 83.12 185 SER A N 1
ATOM 1436 C CA . SER A 1 185 ? 21.111 -1.560 -0.362 1.00 83.12 185 SER A CA 1
ATOM 1437 C C . SER A 1 185 ? 22.398 -0.780 -0.110 1.00 83.12 185 SER A C 1
ATOM 1439 O O . SER A 1 185 ? 23.453 -1.397 0.046 1.00 83.12 185 SER A O 1
ATOM 1441 N N . ALA A 1 186 ? 22.303 0.543 0.044 1.00 83.44 186 ALA A N 1
ATOM 1442 C CA . ALA A 1 186 ? 23.432 1.378 0.441 1.00 83.44 186 ALA A CA 1
ATOM 1443 C C . ALA A 1 186 ? 23.939 1.029 1.855 1.00 83.44 186 ALA A C 1
ATOM 1445 O O . ALA A 1 186 ? 25.144 0.930 2.080 1.00 83.44 186 ALA A O 1
ATOM 1446 N N . ASN A 1 187 ? 23.033 0.796 2.813 1.00 84.88 187 ASN A N 1
ATOM 1447 C CA . ASN A 1 187 ? 23.395 0.460 4.195 1.00 84.88 187 ASN A CA 1
ATOM 1448 C C . ASN A 1 187 ? 24.068 -0.917 4.316 1.00 84.88 187 ASN A C 1
ATOM 1450 O O . ASN A 1 187 ? 25.032 -1.079 5.062 1.00 84.88 187 ASN A O 1
ATOM 1454 N N . LEU A 1 188 ? 23.581 -1.896 3.552 1.00 82.81 188 LEU A N 1
ATOM 1455 C CA . LEU A 1 188 ? 24.119 -3.255 3.496 1.00 82.81 188 LEU A CA 1
ATOM 1456 C C . LEU A 1 188 ? 25.282 -3.403 2.504 1.00 82.81 188 LEU A C 1
ATOM 1458 O O . LEU A 1 188 ? 25.826 -4.498 2.365 1.00 82.81 188 LEU A O 1
ATOM 1462 N N . ASN A 1 189 ? 25.677 -2.316 1.835 1.00 79.75 189 ASN A N 1
ATOM 1463 C CA . ASN A 1 189 ? 26.747 -2.284 0.843 1.00 79.75 189 ASN A CA 1
ATOM 1464 C C . ASN A 1 189 ? 26.547 -3.294 -0.309 1.00 79.75 189 ASN A C 1
ATOM 1466 O O . ASN A 1 189 ? 27.509 -3.885 -0.806 1.00 79.75 189 ASN A O 1
ATOM 1470 N N . LEU A 1 190 ? 25.295 -3.492 -0.738 1.00 72.50 190 LEU A N 1
ATOM 1471 C CA . LEU A 1 190 ? 24.939 -4.390 -1.849 1.00 72.50 190 LEU A CA 1
ATOM 1472 C C . LEU A 1 190 ? 25.387 -3.846 -3.218 1.00 72.50 190 LEU A C 1
ATOM 1474 O O . LEU A 1 190 ? 25.407 -4.581 -4.202 1.00 72.50 190 LEU A O 1
ATOM 1478 N N . ASP A 1 191 ? 25.790 -2.575 -3.283 1.00 64.62 191 ASP A N 1
ATOM 1479 C CA . ASP A 1 191 ? 26.358 -1.938 -4.477 1.00 64.62 191 ASP A CA 1
ATOM 1480 C C . ASP A 1 191 ? 27.683 -2.571 -4.943 1.00 64.62 191 ASP A C 1
ATOM 1482 O O . ASP A 1 191 ? 28.022 -2.502 -6.124 1.00 64.62 191 ASP A O 1
ATOM 1486 N N . PHE A 1 192 ? 28.431 -3.213 -4.039 1.00 56.59 192 PHE A N 1
ATOM 1487 C CA . PHE A 1 192 ? 29.797 -3.695 -4.283 1.00 56.59 192 PHE A CA 1
ATOM 1488 C C . PHE A 1 192 ? 29.884 -5.146 -4.778 1.00 56.59 192 PHE A C 1
ATOM 1490 O O . PHE A 1 192 ? 30.815 -5.867 -4.413 1.00 56.59 192 PHE A O 1
ATOM 1497 N N . SER A 1 19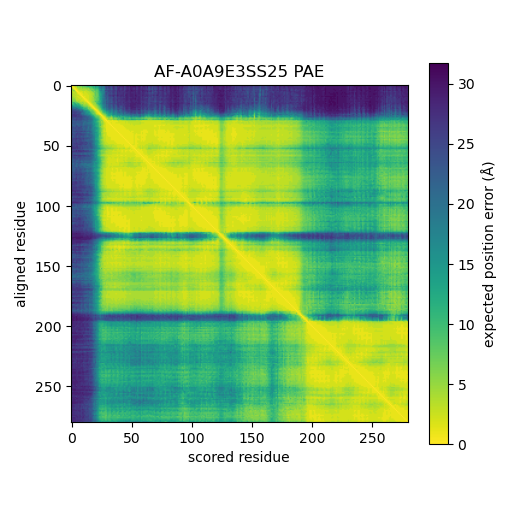3 ? 28.967 -5.588 -5.642 1.00 62.47 193 SER A N 1
ATOM 1498 C CA . SER A 1 193 ? 29.283 -6.756 -6.470 1.00 62.47 193 SER A CA 1
ATOM 1499 C C . SER A 1 193 ? 30.041 -6.278 -7.714 1.00 62.47 193 SER A C 1
ATOM 1501 O O . SER A 1 193 ? 29.445 -5.573 -8.536 1.00 62.47 193 SER A O 1
ATOM 1503 N N . PRO A 1 194 ? 31.335 -6.620 -7.881 1.00 57.97 194 PRO A N 1
ATOM 1504 C CA . PRO A 1 194 ? 32.099 -6.249 -9.076 1.00 57.97 194 PRO A CA 1
ATOM 1505 C C . PRO A 1 194 ? 31.461 -6.783 -10.371 1.00 57.97 194 PRO A C 1
ATOM 1507 O O . PRO A 1 194 ? 31.717 -6.239 -11.441 1.00 57.97 194 PRO A O 1
ATOM 1510 N N . ASP A 1 195 ? 30.568 -7.769 -10.259 1.00 67.00 195 ASP A N 1
ATOM 1511 C CA . ASP A 1 195 ? 29.918 -8.437 -11.384 1.00 67.00 195 ASP A CA 1
ATOM 1512 C C . ASP A 1 195 ? 28.614 -7.741 -11.834 1.00 67.00 195 ASP A C 1
ATOM 1514 O O . ASP A 1 195 ? 27.996 -8.163 -12.807 1.00 67.00 195 ASP A O 1
ATOM 1518 N N . ASN A 1 196 ? 28.154 -6.672 -11.164 1.00 76.06 196 ASN A N 1
ATOM 1519 C CA . ASN A 1 196 ? 26.861 -6.024 -11.462 1.00 76.06 196 ASN A CA 1
ATOM 1520 C C . ASN A 1 196 ? 26.682 -5.595 -12.943 1.00 76.06 196 ASN A C 1
ATOM 1522 O O . ASN A 1 196 ? 25.619 -5.877 -13.517 1.00 76.06 196 ASN A O 1
ATOM 1526 N N . PRO A 1 197 ? 27.674 -4.963 -13.607 1.00 82.88 197 PRO A N 1
ATOM 1527 C CA . PRO A 1 197 ? 27.563 -4.622 -15.028 1.00 82.88 197 PRO A CA 1
ATOM 1528 C C . PRO A 1 197 ? 27.516 -5.857 -15.937 1.00 82.88 197 PRO A C 1
ATOM 1530 O O . PRO A 1 197 ? 26.733 -5.893 -16.885 1.00 82.88 197 PRO A O 1
ATOM 1533 N N . GLU A 1 198 ? 28.301 -6.893 -15.626 1.00 90.12 198 GLU A N 1
ATOM 1534 C CA . GLU A 1 198 ? 28.314 -8.152 -16.383 1.00 90.12 198 GLU A CA 1
ATOM 1535 C C . GLU A 1 198 ? 26.982 -8.894 -16.247 1.00 90.12 198 GLU A C 1
ATOM 1537 O O . GLU A 1 198 ? 26.421 -9.367 -17.235 1.00 90.12 198 GLU A O 1
ATOM 1542 N N . MET A 1 199 ? 26.427 -8.933 -15.036 1.00 90.81 199 MET A N 1
ATOM 1543 C CA . MET A 1 199 ? 25.120 -9.515 -14.757 1.00 90.81 199 MET A CA 1
ATOM 1544 C C . MET A 1 199 ? 23.998 -8.770 -15.494 1.00 90.81 199 MET A C 1
ATOM 1546 O O . MET A 1 199 ? 23.120 -9.404 -16.081 1.00 90.81 199 MET A O 1
ATOM 1550 N N . THR A 1 200 ? 24.042 -7.436 -15.526 1.00 92.19 200 THR A N 1
ATOM 1551 C CA . THR A 1 200 ? 23.091 -6.618 -16.301 1.00 92.19 200 THR A CA 1
ATOM 1552 C C . THR A 1 200 ? 23.223 -6.889 -17.804 1.00 92.19 200 THR A C 1
ATOM 1554 O O . THR A 1 200 ? 22.223 -7.068 -18.501 1.00 92.19 200 THR A O 1
ATOM 1557 N N . LEU A 1 201 ? 24.453 -7.008 -18.316 1.00 94.69 201 LEU A N 1
ATOM 1558 C CA . LEU A 1 201 ? 24.698 -7.371 -19.712 1.00 94.69 201 LEU A CA 1
ATOM 1559 C C . LEU A 1 201 ? 24.226 -8.801 -20.037 1.00 94.69 201 LEU A C 1
ATOM 1561 O O . LEU A 1 201 ? 23.751 -9.060 -21.143 1.00 94.69 201 LEU A O 1
ATOM 1565 N N . ALA A 1 202 ? 24.292 -9.730 -19.083 1.00 95.19 202 ALA A N 1
ATOM 1566 C CA . ALA A 1 202 ? 23.730 -11.066 -19.255 1.00 95.19 202 ALA A CA 1
ATOM 1567 C C . ALA A 1 202 ? 22.204 -11.013 -19.453 1.00 95.19 202 ALA A C 1
ATOM 1569 O O . ALA A 1 202 ? 21.689 -11.679 -20.350 1.00 95.19 202 ALA A O 1
ATOM 1570 N N . VAL A 1 203 ? 21.492 -10.158 -18.704 1.00 96.75 203 VAL A N 1
ATOM 1571 C CA . VAL A 1 203 ? 20.047 -9.926 -18.907 1.00 96.75 203 VAL A CA 1
ATOM 1572 C C . VAL A 1 203 ? 19.768 -9.398 -20.318 1.00 96.75 203 VAL A C 1
ATOM 1574 O O . VAL A 1 203 ? 18.858 -9.882 -20.985 1.00 96.75 203 VAL A O 1
ATOM 1577 N N . ARG A 1 204 ? 20.591 -8.473 -20.832 1.00 97.12 204 ARG A N 1
ATOM 1578 C CA . ARG A 1 204 ? 20.523 -8.019 -22.236 1.00 97.12 204 ARG A CA 1
ATOM 1579 C C . ARG A 1 204 ? 20.649 -9.188 -23.217 1.00 97.12 204 ARG A C 1
ATOM 1581 O O . ARG A 1 204 ? 19.890 -9.240 -24.186 1.00 97.12 204 ARG A O 1
ATOM 1588 N N . GLY A 1 205 ? 21.594 -10.100 -22.996 1.00 97.19 205 GLY A N 1
ATOM 1589 C CA . GLY A 1 205 ? 21.770 -11.290 -23.832 1.00 97.19 205 GLY A CA 1
ATOM 1590 C C . GLY A 1 205 ? 20.542 -12.203 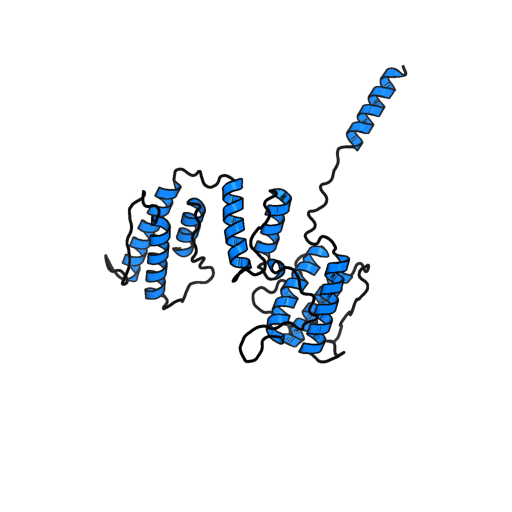-23.823 1.00 97.19 205 GLY A C 1
ATOM 1591 O O . GLY A 1 205 ? 20.080 -12.631 -24.880 1.00 97.19 205 GLY A O 1
ATOM 1592 N N . ASP A 1 206 ? 19.965 -12.441 -22.647 1.00 98.06 206 ASP A N 1
ATOM 1593 C CA . ASP A 1 206 ? 18.755 -13.253 -22.511 1.00 98.06 206 ASP A CA 1
ATOM 1594 C C . ASP A 1 206 ? 17.522 -12.572 -23.132 1.00 98.06 206 ASP A C 1
ATOM 1596 O O . ASP A 1 206 ? 16.733 -13.244 -23.793 1.00 98.06 206 ASP A O 1
ATOM 1600 N N . LEU A 1 207 ? 17.394 -11.245 -23.024 1.00 98.12 207 LEU A N 1
ATOM 1601 C CA . LEU A 1 207 ? 16.343 -10.476 -23.700 1.00 98.12 207 LEU A CA 1
ATOM 1602 C C . LEU A 1 207 ? 16.464 -10.566 -25.228 1.00 98.12 207 LEU A C 1
ATOM 1604 O O . LEU A 1 207 ? 15.458 -10.667 -25.924 1.00 98.12 207 LEU A O 1
ATOM 1608 N N . GLU A 1 208 ? 17.687 -10.559 -25.771 1.00 97.81 208 GLU A N 1
ATOM 1609 C CA . GLU A 1 208 ? 17.898 -10.789 -27.207 1.00 97.81 208 GLU A CA 1
ATOM 1610 C C . GLU A 1 208 ? 17.449 -12.183 -27.640 1.00 97.81 208 GLU A C 1
ATOM 1612 O O . GLU A 1 208 ? 16.784 -12.310 -28.670 1.00 97.81 208 GLU A O 1
ATOM 1617 N N . ARG A 1 209 ? 17.773 -13.209 -26.844 1.00 97.69 209 ARG A N 1
ATOM 1618 C CA . ARG A 1 209 ? 17.316 -14.577 -27.100 1.00 97.69 209 ARG A CA 1
ATOM 1619 C C . ARG A 1 209 ? 15.790 -14.659 -27.056 1.00 97.69 209 ARG A C 1
ATOM 1621 O O . ARG A 1 209 ? 15.197 -15.197 -27.984 1.00 97.69 209 ARG A O 1
ATOM 1628 N N . LEU A 1 210 ? 15.160 -14.084 -26.031 1.00 97.38 210 LEU A N 1
ATOM 1629 C CA . LEU A 1 210 ? 13.703 -14.072 -25.900 1.00 97.38 210 LEU A CA 1
ATOM 1630 C C . LEU A 1 210 ? 13.036 -13.372 -27.094 1.00 97.38 210 LEU A C 1
ATOM 1632 O O . LEU A 1 210 ? 12.058 -13.872 -27.645 1.00 97.38 210 LEU A O 1
ATOM 1636 N N . ALA A 1 211 ? 13.583 -12.240 -27.544 1.00 97.50 211 ALA A N 1
ATOM 1637 C CA . ALA A 1 211 ? 13.077 -11.544 -28.723 1.00 97.50 211 ALA A CA 1
ATOM 1638 C C . ALA A 1 211 ? 13.190 -12.402 -29.997 1.00 97.50 211 ALA A C 1
ATOM 1640 O O . ALA A 1 211 ? 12.253 -12.425 -30.796 1.00 97.50 211 ALA A O 1
ATOM 1641 N N . ASP A 1 212 ? 14.299 -13.129 -30.178 1.00 97.94 212 ASP A N 1
ATOM 1642 C CA . ASP A 1 212 ? 14.468 -14.059 -31.302 1.00 97.94 212 ASP A CA 1
ATOM 1643 C C . ASP A 1 212 ? 13.477 -15.233 -31.242 1.00 97.94 212 ASP A C 1
ATOM 1645 O O . ASP A 1 212 ? 12.963 -15.651 -32.280 1.00 97.94 212 ASP A O 1
ATOM 1649 N N . GLU A 1 213 ? 13.179 -15.745 -30.047 1.00 97.88 213 GLU A N 1
ATOM 1650 C CA . GLU A 1 213 ? 12.207 -16.825 -29.838 1.00 97.88 213 GLU A CA 1
ATOM 1651 C C . GLU A 1 213 ? 10.766 -16.377 -30.122 1.00 97.88 213 GLU A C 1
ATOM 1653 O O . GLU A 1 213 ? 10.000 -17.121 -30.736 1.00 97.88 213 GLU A O 1
ATOM 1658 N N . LEU A 1 214 ? 10.395 -15.157 -29.719 1.00 97.19 214 LEU A N 1
ATOM 1659 C CA . LEU A 1 214 ? 9.028 -14.645 -29.853 1.00 97.19 214 LEU A CA 1
ATOM 1660 C C . LEU A 1 214 ? 8.732 -14.039 -31.230 1.00 97.19 214 LEU A C 1
ATOM 1662 O O . LEU A 1 214 ? 7.622 -14.192 -31.741 1.00 97.19 214 LEU A O 1
ATOM 1666 N N . LEU A 1 215 ? 9.693 -13.327 -31.824 1.00 97.25 215 LEU A N 1
ATOM 1667 C CA . LEU A 1 215 ? 9.487 -12.555 -33.058 1.00 97.25 215 LEU A CA 1
ATOM 1668 C C . LEU A 1 215 ? 10.248 -13.119 -34.264 1.00 97.25 215 LEU A C 1
ATOM 1670 O O . LEU A 1 215 ? 10.009 -12.688 -35.393 1.00 97.25 215 LEU A O 1
ATOM 1674 N N . GLY A 1 216 ? 11.142 -14.082 -34.043 1.00 97.06 216 GLY A N 1
ATOM 1675 C CA . GLY A 1 216 ? 12.043 -14.620 -35.053 1.00 97.06 216 GLY A CA 1
ATOM 1676 C C . GLY A 1 216 ? 13.416 -13.944 -35.054 1.00 97.06 216 GLY A C 1
ATOM 1677 O O . GLY A 1 216 ? 13.604 -12.822 -34.579 1.00 97.06 216 GLY A O 1
ATOM 1678 N N . LEU A 1 217 ? 14.393 -14.644 -35.634 1.00 95.94 217 LEU A N 1
ATOM 1679 C CA . LEU A 1 217 ? 15.804 -14.255 -35.613 1.00 95.94 217 LEU A CA 1
ATOM 1680 C C . LEU A 1 217 ? 16.021 -12.819 -36.118 1.00 95.94 217 LEU A C 1
ATOM 1682 O O . LEU A 1 217 ? 15.619 -12.480 -37.233 1.00 95.94 217 LEU A O 1
ATOM 1686 N N . ASN A 1 218 ? 16.708 -12.002 -35.314 1.00 92.69 218 ASN A N 1
ATOM 1687 C CA . ASN A 1 218 ? 17.022 -10.594 -35.591 1.00 92.69 218 ASN A CA 1
ATOM 1688 C C . ASN A 1 218 ? 15.797 -9.709 -35.892 1.00 92.69 218 ASN A C 1
ATOM 1690 O O . ASN A 1 218 ? 15.944 -8.626 -36.461 1.00 92.69 218 ASN A O 1
ATOM 1694 N N . THR A 1 219 ? 14.596 -10.136 -35.504 1.00 95.94 219 THR A N 1
ATOM 1695 C CA . THR A 1 219 ? 13.385 -9.320 -35.619 1.00 95.94 219 THR A CA 1
ATOM 1696 C C . THR A 1 219 ? 13.141 -8.610 -34.296 1.00 95.94 219 THR A C 1
ATOM 1698 O O . THR A 1 219 ? 13.104 -9.238 -33.239 1.00 95.94 219 THR A O 1
ATOM 1701 N N . ARG A 1 220 ? 13.018 -7.281 -34.332 1.00 96.81 220 ARG A N 1
ATOM 1702 C CA . ARG A 1 220 ? 12.826 -6.453 -33.137 1.00 96.81 220 ARG A CA 1
ATOM 1703 C C . ARG A 1 220 ? 11.632 -5.518 -33.307 1.00 96.81 220 ARG A C 1
ATOM 1705 O O . ARG A 1 220 ? 11.324 -5.131 -34.438 1.00 96.81 220 ARG A O 1
ATOM 1712 N N . PRO A 1 221 ? 10.969 -5.140 -32.204 1.00 96.56 221 PRO A N 1
ATOM 1713 C CA . PRO A 1 221 ? 9.972 -4.083 -32.230 1.00 96.56 221 PRO A CA 1
ATOM 1714 C C . PRO A 1 221 ? 10.549 -2.741 -32.726 1.00 96.56 221 PRO A C 1
ATOM 1716 O O . PRO A 1 221 ? 11.761 -2.515 -32.658 1.00 96.56 221 PRO A O 1
ATOM 1719 N N . PRO A 1 222 ? 9.699 -1.807 -33.186 1.00 94.44 222 PRO A N 1
ATOM 1720 C CA . PRO A 1 222 ? 10.118 -0.433 -33.460 1.00 94.44 222 PRO A CA 1
ATOM 1721 C C . PRO A 1 222 ? 10.729 0.244 -32.223 1.00 94.44 222 PRO A C 1
ATOM 1723 O O . PRO A 1 222 ? 10.260 0.023 -31.113 1.00 94.44 222 PRO A O 1
ATOM 1726 N N . ASN A 1 223 ? 11.720 1.119 -32.427 1.00 92.75 223 ASN A N 1
ATOM 1727 C CA . ASN A 1 223 ? 12.436 1.876 -31.380 1.00 92.75 223 ASN A CA 1
ATOM 1728 C C . ASN A 1 223 ? 13.260 1.041 -30.387 1.00 92.75 223 ASN A C 1
ATOM 1730 O O . ASN A 1 223 ? 13.708 1.572 -29.376 1.00 92.75 223 ASN A O 1
ATOM 1734 N N . TYR A 1 224 ? 13.496 -0.231 -30.690 1.00 96.12 224 TYR A N 1
ATOM 1735 C CA . TYR A 1 224 ? 14.349 -1.091 -29.885 1.00 96.12 224 TYR A CA 1
ATOM 1736 C C . TYR A 1 224 ? 15.821 -0.652 -29.991 1.00 96.12 224 TYR A C 1
ATOM 1738 O O . TYR A 1 224 ? 16.395 -0.631 -31.083 1.00 96.12 224 TYR A O 1
ATOM 1746 N N . ILE A 1 225 ? 16.419 -0.274 -28.864 1.00 96.44 225 ILE A N 1
ATOM 1747 C CA . ILE A 1 225 ? 17.717 0.401 -28.747 1.00 96.44 225 ILE A CA 1
ATOM 1748 C C . ILE A 1 225 ? 18.865 -0.587 -28.951 1.00 96.44 225 ILE A C 1
ATOM 1750 O O . ILE A 1 225 ? 19.824 -0.285 -29.663 1.00 96.44 225 ILE A O 1
ATOM 1754 N N . ARG A 1 226 ? 18.770 -1.776 -28.342 1.00 94.88 226 ARG A N 1
ATOM 1755 C CA . ARG A 1 226 ? 19.799 -2.826 -28.391 1.00 94.88 226 ARG A CA 1
ATOM 1756 C C . ARG A 1 226 ? 21.171 -2.367 -27.876 1.00 94.88 226 ARG A C 1
ATOM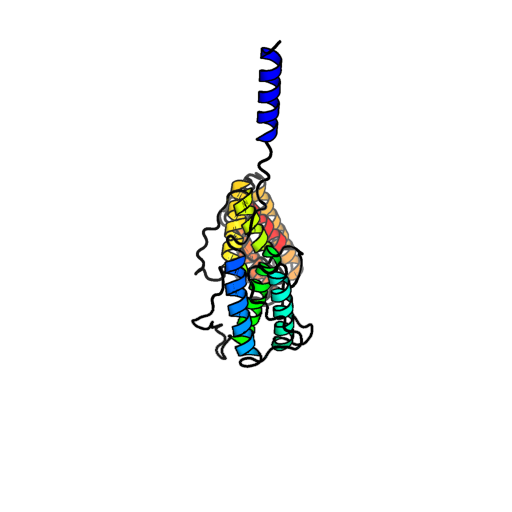 1758 O O . ARG A 1 226 ? 22.202 -2.711 -28.453 1.00 94.88 226 ARG A O 1
ATOM 1765 N N . ASN A 1 227 ? 21.210 -1.605 -26.784 1.00 95.44 227 ASN A N 1
ATOM 1766 C CA . ASN A 1 227 ? 22.481 -1.232 -26.160 1.00 95.44 227 ASN A CA 1
ATOM 1767 C C . ASN A 1 227 ? 23.182 -2.475 -25.574 1.00 95.44 227 ASN A C 1
ATOM 1769 O O . ASN A 1 227 ? 22.616 -3.185 -24.745 1.00 95.44 227 ASN A O 1
ATOM 1773 N N . THR A 1 228 ? 24.416 -2.737 -26.009 1.00 94.25 228 THR A N 1
ATOM 1774 C CA . THR A 1 228 ? 25.258 -3.858 -25.551 1.00 94.25 228 THR A CA 1
ATOM 1775 C C . THR A 1 228 ? 26.569 -3.398 -24.909 1.00 94.25 228 THR A C 1
ATOM 1777 O O . THR A 1 228 ? 27.481 -4.202 -24.731 1.00 94.25 228 THR A O 1
ATOM 1780 N N . SER A 1 229 ? 26.715 -2.104 -24.623 1.00 93.88 229 SER A N 1
ATOM 1781 C CA . SER A 1 229 ? 27.929 -1.552 -24.025 1.00 93.88 229 SER A CA 1
ATOM 1782 C C . SER A 1 229 ? 27.887 -1.704 -22.506 1.00 93.88 229 SER A C 1
ATOM 1784 O O . SER A 1 229 ? 27.065 -1.065 -21.850 1.00 93.88 229 SER A O 1
ATOM 1786 N N . ILE A 1 230 ? 28.793 -2.518 -21.954 1.00 90.00 230 ILE A N 1
ATOM 1787 C CA . ILE A 1 230 ? 28.908 -2.751 -20.504 1.00 90.00 230 ILE A CA 1
ATOM 1788 C C . ILE A 1 230 ? 29.247 -1.475 -19.723 1.00 90.00 230 ILE A C 1
ATOM 1790 O O . ILE A 1 230 ? 28.781 -1.293 -18.604 1.00 90.00 230 ILE A O 1
ATOM 1794 N N . ASP A 1 231 ? 29.995 -0.564 -20.347 1.00 88.81 231 ASP A N 1
ATOM 1795 C CA . ASP A 1 231 ? 30.419 0.701 -19.743 1.00 88.81 231 ASP A CA 1
ATOM 1796 C C . ASP A 1 231 ? 29.365 1.814 -19.897 1.00 88.81 231 ASP A C 1
ATOM 1798 O O . ASP A 1 231 ? 29.599 2.960 -19.508 1.00 88.81 231 ASP A O 1
ATOM 1802 N N . SER A 1 232 ? 28.207 1.523 -20.509 1.00 90.19 232 SER A N 1
ATOM 1803 C CA . SER A 1 232 ? 27.158 2.529 -20.668 1.00 90.19 232 SER A CA 1
ATOM 1804 C C . SER A 1 232 ? 26.408 2.758 -19.361 1.00 90.19 232 SER A C 1
ATOM 1806 O O . SER A 1 232 ? 25.756 1.858 -18.833 1.00 90.19 232 SER A O 1
ATOM 1808 N N . VAL A 1 233 ? 26.387 4.014 -18.915 1.00 88.06 233 VAL A N 1
ATOM 1809 C CA . VAL A 1 233 ? 25.580 4.458 -17.767 1.00 88.06 233 VAL A CA 1
ATOM 1810 C C . VAL A 1 233 ? 24.073 4.287 -17.991 1.00 88.06 233 VAL A C 1
ATOM 1812 O O . VAL A 1 233 ? 23.315 4.262 -17.028 1.00 88.06 233 VAL A O 1
ATOM 1815 N N . THR A 1 234 ? 23.626 4.161 -19.245 1.00 91.19 234 THR A N 1
ATOM 1816 C CA . THR A 1 234 ? 22.212 3.952 -19.592 1.00 91.19 234 THR A CA 1
ATOM 1817 C C . THR A 1 234 ? 21.859 2.488 -19.820 1.00 91.19 234 THR A C 1
ATOM 1819 O O . THR A 1 234 ? 20.695 2.212 -20.081 1.00 91.19 234 THR A O 1
ATOM 1822 N N . LEU A 1 235 ? 22.806 1.543 -19.705 1.00 93.19 235 LEU A N 1
ATOM 1823 C CA . LEU A 1 235 ? 22.583 0.135 -20.065 1.00 93.19 235 LEU A CA 1
ATOM 1824 C C . LEU A 1 235 ? 21.309 -0.440 -19.428 1.00 93.19 235 LEU A C 1
ATOM 1826 O O . LEU A 1 235 ? 20.468 -0.981 -20.137 1.00 93.19 235 LEU A O 1
ATOM 1830 N N . GLY A 1 236 ? 21.133 -0.280 -18.113 1.00 92.56 236 GLY A N 1
ATOM 1831 C CA . GLY A 1 236 ? 19.938 -0.769 -17.417 1.00 92.56 236 GLY A CA 1
ATOM 1832 C C . GLY A 1 236 ? 18.640 -0.106 -17.892 1.00 92.56 236 GLY A C 1
ATOM 1833 O O . GLY A 1 236 ? 17.638 -0.788 -18.089 1.00 92.56 236 GLY A O 1
ATOM 1834 N N . GLY A 1 237 ? 18.666 1.209 -18.136 1.00 93.75 237 GLY A N 1
ATOM 1835 C CA . GLY A 1 237 ? 17.522 1.956 -18.669 1.00 93.75 237 GLY A CA 1
ATOM 1836 C C . GLY A 1 237 ? 17.146 1.527 -20.083 1.00 93.75 237 GLY A C 1
ATOM 1837 O O . GLY A 1 237 ? 15.972 1.313 -20.367 1.00 93.75 237 GLY A O 1
ATOM 1838 N N . ASP A 1 238 ? 18.137 1.328 -20.946 1.00 96.94 238 ASP A N 1
ATOM 1839 C CA . ASP A 1 238 ? 17.919 0.885 -22.322 1.00 96.94 238 ASP A CA 1
ATOM 1840 C C . ASP A 1 238 ? 17.366 -0.550 -22.364 1.00 96.94 238 ASP A C 1
ATOM 1842 O O . ASP A 1 238 ? 16.475 -0.838 -23.162 1.00 96.94 238 ASP A O 1
ATOM 1846 N N . ILE A 1 239 ? 17.832 -1.441 -21.475 1.00 97.19 239 ILE A N 1
ATOM 1847 C CA . ILE A 1 239 ? 17.270 -2.796 -21.334 1.00 97.19 239 ILE A CA 1
ATOM 1848 C C . ILE A 1 239 ? 15.816 -2.730 -20.864 1.00 97.19 239 ILE A C 1
ATOM 1850 O O . ILE A 1 239 ? 14.984 -3.424 -21.444 1.00 97.19 239 ILE A O 1
ATOM 1854 N N . LEU A 1 240 ? 15.494 -1.900 -19.861 1.00 96.69 240 LEU A N 1
ATOM 1855 C CA . LEU A 1 240 ? 14.111 -1.726 -19.402 1.00 96.69 240 LEU A CA 1
ATOM 1856 C C . LEU A 1 240 ? 13.211 -1.268 -20.555 1.00 96.69 240 LEU A C 1
ATOM 1858 O O . LEU A 1 240 ? 12.160 -1.854 -20.786 1.00 96.69 240 LEU A O 1
ATOM 1862 N N . LEU A 1 241 ? 13.628 -0.247 -21.307 1.00 97.06 241 LEU A N 1
ATOM 1863 C CA . LEU A 1 241 ? 12.850 0.279 -22.432 1.00 97.06 241 LEU A CA 1
ATOM 1864 C C . LEU A 1 241 ? 12.639 -0.768 -23.534 1.00 97.06 241 LEU A C 1
ATOM 1866 O O . LEU A 1 241 ? 11.535 -0.888 -24.072 1.00 97.06 241 LEU A O 1
ATOM 1870 N N . ASP A 1 242 ? 13.669 -1.548 -23.855 1.00 98.06 242 ASP A N 1
ATOM 1871 C CA . ASP A 1 242 ? 13.578 -2.633 -24.834 1.00 98.06 242 ASP A CA 1
ATOM 1872 C C . ASP A 1 242 ? 12.653 -3.759 -24.356 1.00 98.06 242 ASP A C 1
ATOM 1874 O O . ASP A 1 242 ? 11.843 -4.266 -25.138 1.00 98.06 242 ASP A O 1
ATOM 1878 N N . LEU A 1 243 ? 12.731 -4.115 -23.071 1.00 97.56 243 LEU A N 1
ATOM 1879 C CA . LEU A 1 243 ? 11.869 -5.103 -22.429 1.00 97.56 243 LEU A CA 1
ATOM 1880 C C . LEU A 1 243 ? 10.399 -4.651 -22.450 1.00 97.56 243 LEU A C 1
ATOM 1882 O O . LEU A 1 243 ? 9.529 -5.407 -22.878 1.00 97.56 243 LEU A O 1
ATOM 1886 N N . GLU A 1 244 ? 10.123 -3.397 -22.090 1.00 96.69 244 GLU A N 1
ATOM 1887 C CA . GLU A 1 244 ? 8.791 -2.780 -22.160 1.00 96.69 244 GLU A CA 1
ATOM 1888 C C . GLU A 1 244 ? 8.247 -2.750 -23.598 1.00 96.69 244 GLU A C 1
ATOM 1890 O O . GLU A 1 244 ? 7.067 -3.018 -23.847 1.00 96.69 244 GLU A O 1
ATOM 1895 N N . THR A 1 245 ? 9.109 -2.459 -24.573 1.00 96.94 245 THR A N 1
ATOM 1896 C CA . THR A 1 245 ? 8.729 -2.431 -25.990 1.00 96.94 245 THR A CA 1
ATOM 1897 C C . THR A 1 245 ? 8.412 -3.838 -26.507 1.00 96.94 245 THR A C 1
ATOM 1899 O O . THR A 1 245 ? 7.420 -4.023 -27.218 1.00 96.94 245 THR A O 1
ATOM 1902 N N . LEU A 1 246 ? 9.197 -4.848 -26.117 1.00 97.19 246 LEU A N 1
ATOM 1903 C CA . LEU A 1 246 ? 8.916 -6.249 -26.431 1.00 97.19 246 LEU A CA 1
ATOM 1904 C C . LEU A 1 246 ? 7.612 -6.716 -25.773 1.00 97.19 246 LEU A C 1
ATOM 1906 O O . LEU A 1 246 ? 6.761 -7.294 -26.450 1.00 97.19 246 LEU A O 1
ATOM 1910 N N . ALA A 1 247 ? 7.402 -6.398 -24.495 1.00 96.62 247 ALA A N 1
ATOM 1911 C CA . ALA A 1 247 ? 6.172 -6.715 -23.777 1.00 96.62 247 ALA A CA 1
ATOM 1912 C C . ALA A 1 247 ? 4.942 -6.078 -24.446 1.00 96.62 247 ALA A C 1
ATOM 1914 O O . ALA A 1 247 ? 3.931 -6.749 -24.644 1.00 96.62 247 ALA A O 1
ATOM 1915 N N . ASN A 1 248 ? 5.038 -4.818 -24.884 1.00 96.56 248 ASN A N 1
ATOM 1916 C CA . ASN A 1 248 ? 3.974 -4.153 -25.643 1.00 96.56 248 ASN A CA 1
ATOM 1917 C C . ASN A 1 248 ? 3.643 -4.858 -26.965 1.00 96.56 248 ASN A C 1
ATOM 1919 O O . ASN A 1 248 ? 2.477 -4.902 -27.358 1.00 96.56 248 ASN A O 1
ATOM 1923 N N . GLN A 1 249 ? 4.650 -5.402 -27.650 1.00 96.44 249 GLN A N 1
ATOM 1924 C CA . GLN A 1 249 ? 4.464 -6.144 -28.896 1.00 96.44 249 GLN A CA 1
ATOM 1925 C C . GLN A 1 249 ? 3.805 -7.515 -28.667 1.00 96.44 249 GLN A C 1
ATOM 1927 O O . GLN A 1 249 ? 3.024 -7.958 -29.507 1.00 96.44 249 GLN A O 1
ATOM 1932 N N . VAL A 1 250 ? 4.127 -8.184 -27.557 1.00 95.75 250 VAL A N 1
ATOM 1933 C CA . VAL A 1 250 ? 3.723 -9.574 -27.277 1.00 95.75 250 VAL A CA 1
ATOM 1934 C C . VAL A 1 250 ? 2.391 -9.647 -26.529 1.00 95.75 250 VAL A C 1
ATOM 1936 O O . VAL A 1 250 ? 1.506 -10.405 -26.918 1.00 95.75 250 VAL A O 1
ATOM 1939 N N . PHE A 1 251 ? 2.231 -8.854 -25.470 1.00 95.69 251 PHE A N 1
ATOM 1940 C CA . PHE A 1 251 ? 1.042 -8.866 -24.611 1.00 95.69 251 PHE A CA 1
ATOM 1941 C C . PHE A 1 251 ? 0.018 -7.790 -24.982 1.00 95.69 251 PHE A C 1
ATOM 1943 O O . PHE A 1 251 ? -1.146 -7.890 -24.599 1.00 95.69 251 PHE A O 1
ATOM 1950 N N . GLY A 1 252 ? 0.436 -6.775 -25.739 1.00 95.50 252 GLY A N 1
ATOM 1951 C CA . GLY A 1 252 ? -0.360 -5.596 -26.059 1.00 95.50 252 GLY A CA 1
ATOM 1952 C C . GLY A 1 252 ? 0.051 -4.367 -25.246 1.00 95.50 252 GLY A C 1
ATOM 1953 O O . GLY A 1 252 ? 0.789 -4.439 -24.262 1.00 95.50 252 GLY A O 1
ATOM 1954 N N . GLN A 1 253 ? -0.432 -3.206 -25.688 1.00 94.06 253 GLN A N 1
ATOM 1955 C CA . GLN A 1 253 ? -0.062 -1.908 -25.120 1.00 94.06 253 GLN A CA 1
ATOM 1956 C C . GLN A 1 253 ? -0.396 -1.827 -23.627 1.00 94.06 253 GLN A C 1
ATOM 1958 O O . GLN A 1 253 ? -1.561 -1.935 -23.247 1.00 94.06 253 GLN A O 1
ATOM 1963 N N . ASN A 1 254 ? 0.631 -1.596 -22.805 1.00 88.88 254 ASN A N 1
ATOM 1964 C CA . ASN A 1 254 ? 0.555 -1.471 -21.345 1.00 88.88 254 ASN A CA 1
ATOM 1965 C C . ASN A 1 254 ? -0.056 -2.688 -20.626 1.00 88.88 254 ASN A C 1
ATOM 1967 O O . ASN A 1 254 ? -0.563 -2.560 -19.513 1.00 88.88 254 ASN A O 1
ATOM 1971 N N . ILE A 1 255 ? -0.017 -3.869 -21.248 1.00 92.50 255 ILE A N 1
ATOM 1972 C CA . ILE A 1 255 ? -0.426 -5.127 -20.617 1.00 92.50 255 ILE A CA 1
ATOM 1973 C C . ILE A 1 255 ? 0.831 -5.830 -20.112 1.00 92.50 255 ILE A C 1
ATOM 1975 O O . ILE A 1 255 ? 1.749 -6.096 -20.889 1.00 92.50 255 ILE A O 1
ATOM 1979 N N . ARG A 1 256 ? 0.888 -6.120 -18.811 1.00 93.69 256 ARG A N 1
ATOM 1980 C CA . ARG A 1 256 ? 2.026 -6.792 -18.172 1.00 93.69 256 ARG A CA 1
ATOM 1981 C C . ARG A 1 256 ? 1.569 -8.007 -17.361 1.00 93.69 256 ARG A C 1
ATOM 1983 O O . ARG A 1 256 ? 0.430 -8.015 -16.885 1.00 93.69 256 ARG A O 1
ATOM 1990 N N . PRO A 1 257 ? 2.432 -9.026 -17.205 1.00 90.94 257 PRO A N 1
ATOM 1991 C CA . PRO A 1 257 ? 2.207 -10.110 -16.257 1.00 90.94 257 PRO A CA 1
ATOM 1992 C C . PRO A 1 257 ? 1.987 -9.600 -14.827 1.00 90.94 257 PRO A C 1
ATOM 1994 O O . PRO A 1 257 ? 2.385 -8.491 -14.463 1.00 90.94 257 PRO A O 1
ATOM 1997 N N . ALA A 1 258 ? 1.365 -10.434 -13.993 1.00 84.31 258 ALA A N 1
ATOM 1998 C CA . ALA A 1 258 ? 1.265 -10.149 -12.566 1.00 84.31 258 ALA A CA 1
ATOM 1999 C C . ALA A 1 258 ? 2.670 -10.064 -11.944 1.00 84.31 258 ALA A C 1
ATOM 2001 O O . ALA A 1 258 ? 3.527 -10.887 -12.253 1.00 84.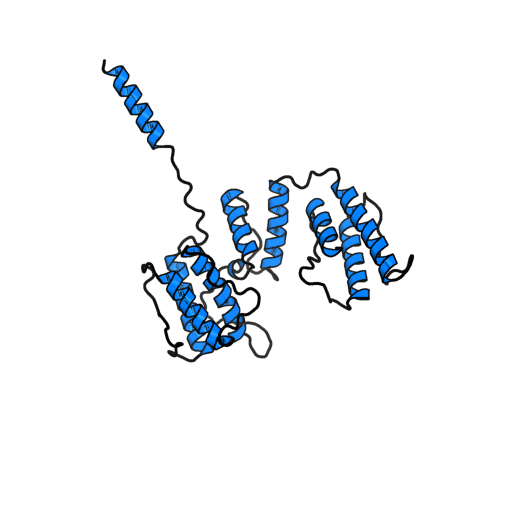31 258 ALA A O 1
ATOM 2002 N N . ASN A 1 259 ? 2.876 -9.107 -11.035 1.00 84.31 259 ASN A N 1
ATOM 2003 C CA . ASN A 1 259 ? 4.157 -8.834 -10.364 1.00 84.31 259 ASN A CA 1
ATOM 2004 C C . ASN A 1 259 ? 5.284 -8.301 -11.267 1.00 84.31 259 ASN A C 1
ATOM 2006 O O . ASN A 1 259 ? 6.445 -8.375 -10.868 1.00 84.31 259 ASN A O 1
ATOM 2010 N N . TRP A 1 260 ? 4.956 -7.756 -12.442 1.00 91.06 260 TRP A N 1
ATOM 2011 C CA . TRP A 1 260 ? 5.902 -6.958 -13.222 1.00 91.06 260 TRP A CA 1
ATOM 2012 C C . TRP A 1 260 ? 6.343 -5.728 -12.426 1.00 91.06 260 TRP A C 1
ATOM 2014 O O . TRP A 1 260 ? 5.501 -4.951 -11.965 1.00 91.06 260 TRP A O 1
ATOM 2024 N N . ILE A 1 261 ? 7.649 -5.557 -12.259 1.00 90.12 261 ILE A N 1
ATOM 2025 C CA . ILE A 1 261 ? 8.254 -4.485 -11.476 1.00 90.12 261 ILE A CA 1
ATOM 2026 C C . ILE A 1 261 ? 8.286 -3.196 -12.304 1.00 90.12 261 ILE A C 1
ATOM 2028 O O . ILE A 1 261 ? 7.811 -2.159 -11.838 1.00 90.12 261 ILE A O 1
ATOM 2032 N N . GLY A 1 262 ? 8.813 -3.245 -13.531 1.00 89.12 262 GLY A N 1
ATOM 2033 C CA . GLY A 1 262 ? 8.786 -2.134 -14.491 1.00 89.12 262 GLY A CA 1
ATOM 2034 C C . GLY A 1 262 ? 9.569 -0.890 -14.061 1.00 89.12 262 GLY A C 1
ATOM 2035 O O . GLY A 1 262 ? 9.348 0.201 -14.588 1.00 89.12 262 GLY A O 1
ATOM 2036 N N . VAL A 1 263 ? 10.464 -1.021 -13.079 1.00 86.69 263 VAL A N 1
ATOM 2037 C CA . VAL A 1 263 ? 11.285 0.075 -12.554 1.00 86.69 263 VAL A CA 1
ATOM 2038 C C . VAL A 1 263 ? 12.712 -0.388 -12.283 1.00 86.69 263 VAL A C 1
ATOM 2040 O O . VAL A 1 263 ? 12.962 -1.522 -11.871 1.00 86.69 263 VAL A O 1
ATOM 2043 N N . ILE A 1 264 ? 13.656 0.528 -12.478 1.00 85.44 264 ILE A N 1
ATOM 2044 C CA . ILE A 1 264 ? 15.080 0.348 -12.180 1.00 85.44 264 ILE A CA 1
ATOM 2045 C C . ILE A 1 264 ? 15.531 1.361 -11.124 1.00 85.44 264 ILE A C 1
ATOM 2047 O O . ILE A 1 264 ? 14.842 2.349 -10.869 1.00 85.44 264 ILE A O 1
ATOM 2051 N N . SER A 1 265 ? 16.693 1.113 -10.524 1.00 82.31 265 SER A N 1
ATOM 2052 C CA . SER A 1 265 ? 17.296 1.947 -9.480 1.00 82.31 265 SER A CA 1
ATOM 2053 C C . SER A 1 265 ? 18.659 2.488 -9.934 1.00 82.31 265 SER A C 1
ATOM 2055 O O . SER A 1 265 ? 19.279 1.986 -10.871 1.00 82.31 265 SER A O 1
ATOM 2057 N N . ASN A 1 266 ? 19.169 3.504 -9.240 1.00 78.56 266 ASN A N 1
ATOM 2058 C CA . ASN A 1 266 ? 20.564 3.923 -9.396 1.00 78.56 266 ASN A CA 1
ATOM 2059 C C . ASN A 1 266 ? 21.557 2.878 -8.848 1.00 78.56 266 ASN A C 1
ATOM 2061 O O . ASN A 1 266 ? 22.741 2.926 -9.177 1.00 78.56 266 ASN A O 1
ATOM 2065 N N . ASN A 1 267 ? 21.088 1.928 -8.035 1.00 81.12 267 ASN A N 1
ATOM 2066 C CA . ASN A 1 267 ? 21.856 0.782 -7.568 1.00 81.12 267 ASN A CA 1
ATOM 2067 C C . ASN A 1 267 ? 21.901 -0.305 -8.661 1.00 81.12 267 ASN A C 1
ATOM 2069 O O . ASN A 1 267 ? 20.870 -0.825 -9.100 1.00 81.12 267 ASN A O 1
ATOM 2073 N N . GLY A 1 268 ? 23.113 -0.670 -9.094 1.00 82.69 268 GLY A N 1
ATOM 2074 C CA . GLY A 1 268 ? 23.321 -1.630 -10.184 1.00 82.69 268 GLY A CA 1
ATOM 2075 C C . GLY A 1 268 ? 22.812 -3.042 -9.876 1.00 82.69 268 GLY A C 1
ATOM 2076 O O . GLY A 1 268 ? 22.308 -3.717 -10.772 1.00 82.69 268 GLY A O 1
ATOM 2077 N N . TYR A 1 269 ? 22.881 -3.470 -8.613 1.00 84.25 269 TYR A N 1
ATOM 2078 C CA . TYR A 1 269 ? 22.361 -4.765 -8.175 1.00 84.25 269 TYR A CA 1
ATOM 2079 C C . TYR A 1 269 ? 20.828 -4.807 -8.233 1.00 84.25 269 TYR A C 1
ATOM 2081 O O . TYR A 1 269 ? 20.264 -5.752 -8.783 1.00 84.25 269 TYR A O 1
ATOM 2089 N N . ILE A 1 270 ? 20.144 -3.774 -7.722 1.00 84.50 270 ILE A N 1
ATOM 2090 C CA . ILE A 1 270 ? 18.676 -3.669 -7.796 1.00 84.50 270 ILE A CA 1
ATOM 2091 C C . ILE A 1 270 ? 18.222 -3.634 -9.256 1.00 84.50 270 ILE A C 1
ATOM 2093 O O . ILE A 1 270 ? 17.290 -4.346 -9.625 1.00 84.50 270 ILE A O 1
ATOM 2097 N N . THR A 1 271 ? 18.902 -2.851 -10.095 1.00 88.31 271 THR A N 1
ATOM 2098 C CA . THR A 1 271 ? 18.605 -2.781 -11.529 1.00 88.31 271 THR A CA 1
ATOM 2099 C C . THR A 1 271 ? 18.729 -4.141 -12.200 1.00 88.31 271 THR A C 1
ATOM 2101 O O . THR A 1 271 ? 17.779 -4.578 -12.845 1.00 88.31 271 THR A O 1
ATOM 2104 N N . TRP A 1 272 ? 19.843 -4.852 -12.003 1.00 91.50 272 TRP A N 1
ATOM 2105 C CA . TRP A 1 272 ? 19.997 -6.212 -12.518 1.00 91.50 272 TRP A CA 1
ATOM 2106 C C . TRP A 1 272 ? 18.877 -7.142 -12.032 1.00 91.50 272 TRP A C 1
ATOM 2108 O O . TRP A 1 272 ? 18.259 -7.828 -12.845 1.00 91.50 272 TRP A O 1
ATOM 2118 N N . ARG A 1 273 ? 18.603 -7.151 -10.722 1.00 90.44 273 ARG A N 1
ATOM 2119 C CA . ARG A 1 273 ? 17.595 -8.015 -10.096 1.00 90.44 273 ARG A CA 1
ATOM 2120 C C . ARG A 1 273 ? 16.211 -7.778 -10.696 1.00 90.44 273 ARG A C 1
ATOM 2122 O O . ARG A 1 273 ? 15.542 -8.742 -11.053 1.00 90.44 273 ARG A O 1
ATOM 2129 N N . ASN A 1 274 ? 15.791 -6.518 -10.807 1.00 92.06 274 ASN A N 1
ATOM 2130 C CA . ASN A 1 274 ? 14.471 -6.164 -11.327 1.00 92.06 274 ASN A CA 1
ATOM 2131 C C . ASN A 1 274 ? 14.340 -6.542 -12.804 1.00 92.06 274 ASN A C 1
ATOM 2133 O O . ASN A 1 274 ? 13.373 -7.194 -13.179 1.00 92.06 274 ASN A O 1
ATOM 2137 N N . LEU A 1 275 ? 15.345 -6.211 -13.623 1.00 94.94 275 LEU A N 1
ATOM 2138 C CA . LEU A 1 275 ? 15.350 -6.568 -15.043 1.00 94.94 275 LEU A CA 1
ATOM 2139 C C . LEU A 1 275 ? 15.344 -8.085 -15.257 1.00 94.94 275 LEU A C 1
ATOM 2141 O O . LEU A 1 275 ? 14.693 -8.572 -16.175 1.00 94.94 275 LEU A O 1
ATOM 2145 N N . ARG A 1 276 ? 16.079 -8.834 -14.425 1.00 95.81 276 ARG A N 1
ATOM 2146 C CA . ARG A 1 276 ? 16.091 -10.300 -14.459 1.00 95.81 276 ARG A CA 1
ATOM 2147 C C . ARG A 1 276 ? 14.718 -10.868 -14.104 1.00 95.81 276 ARG A C 1
ATOM 2149 O O . ARG A 1 276 ? 14.253 -11.736 -14.826 1.00 95.81 276 ARG A O 1
ATOM 2156 N N . HIS A 1 277 ? 14.096 -10.371 -13.034 1.00 94.94 277 HIS A N 1
ATOM 2157 C CA . HIS A 1 277 ? 12.764 -10.797 -12.594 1.00 94.94 277 HIS A CA 1
ATOM 2158 C C . HIS A 1 277 ? 11.692 -10.520 -13.649 1.00 94.94 277 HIS A C 1
ATOM 2160 O O . HIS A 1 277 ? 10.891 -11.399 -13.924 1.00 94.94 277 HIS A O 1
ATOM 2166 N N . ASP A 1 278 ? 11.689 -9.335 -14.261 1.00 95.94 278 ASP A N 1
ATOM 2167 C CA . ASP A 1 278 ? 10.697 -8.993 -15.290 1.00 95.94 278 ASP A CA 1
ATOM 2168 C C . ASP A 1 278 ? 10.906 -9.776 -16.598 1.00 95.94 278 ASP A C 1
ATOM 2170 O O . ASP A 1 278 ? 9.969 -9.967 -17.371 1.00 95.94 278 ASP A O 1
ATOM 2174 N N . LEU A 1 279 ? 12.133 -10.223 -16.879 1.00 95.69 279 LEU A N 1
ATOM 2175 C CA . LEU A 1 279 ? 12.432 -11.015 -18.071 1.00 95.69 279 LEU A CA 1
ATOM 2176 C C . LEU A 1 279 ? 11.959 -12.479 -17.968 1.00 95.69 279 LEU A C 1
ATOM 2178 O O . LEU A 1 279 ? 11.656 -13.073 -19.005 1.00 95.69 279 LEU A O 1
ATOM 2182 N N . GLU A 1 280 ? 11.973 -13.064 -16.765 1.00 92.88 280 GLU A N 1
ATOM 2183 C CA . GLU A 1 280 ? 11.637 -14.476 -16.486 1.00 92.88 280 GLU A CA 1
ATOM 2184 C C . GLU A 1 280 ? 10.123 -14.743 -16.401 1.00 92.88 280 GLU A C 1
ATOM 2186 O O . GLU A 1 280 ? 9.703 -15.805 -16.922 1.00 92.88 280 GLU A O 1
#